Protein AF-A0A4Q3DHP1-F1 (afdb_monomer_lite)

Radius of gyration: 23.43 Å; chains: 1; bounding box: 59×49×51 Å

pLDDT: mean 80.9, std 19.2, range [27.44, 98.44]

Structure (mmCIF, N/CA/C/O backbone):
data_AF-A0A4Q3DHP1-F1
#
_entry.id   AF-A0A4Q3DHP1-F1
#
loop_
_atom_site.group_PDB
_atom_site.id
_atom_site.type_symbol
_atom_site.label_atom_id
_atom_site.label_alt_id
_atom_site.label_comp_id
_atom_site.label_asym_id
_atom_site.label_entity_id
_atom_site.label_seq_id
_atom_site.pdbx_PDB_ins_code
_atom_site.Cartn_x
_atom_site.Cartn_y
_atom_site.Cartn_z
_atom_site.occupancy
_atom_site.B_iso_or_equiv
_atom_site.auth_seq_id
_atom_site.auth_comp_id
_atom_site.auth_asym_id
_atom_site.auth_atom_id
_atom_site.pdbx_PDB_model_num
ATOM 1 N N . MET A 1 1 ? 36.647 -35.645 4.263 1.00 28.42 1 MET A N 1
ATOM 2 C CA . MET A 1 1 ? 35.619 -34.920 5.043 1.00 28.42 1 MET A CA 1
ATOM 3 C C . MET A 1 1 ? 36.118 -33.494 5.195 1.00 28.42 1 MET A C 1
ATOM 5 O O . MET A 1 1 ? 37.124 -33.308 5.859 1.00 28.42 1 MET A O 1
ATOM 9 N N . TRP A 1 2 ? 35.521 -32.532 4.491 1.00 27.44 2 TRP A N 1
ATOM 10 C CA . TRP A 1 2 ? 35.975 -31.134 4.491 1.00 27.44 2 TRP A CA 1
ATOM 11 C C . TRP A 1 2 ? 35.323 -30.374 5.659 1.00 27.44 2 TRP A C 1
ATOM 13 O O . TRP A 1 2 ? 34.099 -30.464 5.797 1.00 27.44 2 TRP A O 1
ATOM 23 N N . PRO A 1 3 ? 36.080 -29.657 6.509 1.00 35.72 3 PRO A N 1
ATOM 24 C CA . PRO A 1 3 ? 35.515 -28.801 7.542 1.00 35.72 3 PRO A CA 1
ATOM 25 C C . PRO A 1 3 ? 35.245 -27.423 6.927 1.00 35.72 3 PRO A C 1
ATOM 27 O O . PRO A 1 3 ? 36.047 -26.515 7.088 1.00 35.72 3 PRO A O 1
ATOM 30 N N . ALA A 1 4 ? 34.159 -27.283 6.163 1.00 38.47 4 ALA A N 1
ATOM 31 C CA . ALA A 1 4 ? 33.916 -26.048 5.421 1.00 38.47 4 ALA A CA 1
ATOM 32 C C . ALA A 1 4 ? 33.019 -25.068 6.186 1.00 38.47 4 ALA A C 1
ATOM 34 O O . ALA A 1 4 ? 31.872 -25.387 6.526 1.00 38.47 4 ALA A O 1
ATOM 35 N N . GLY A 1 5 ? 33.562 -23.884 6.466 1.00 42.38 5 GLY A N 1
ATOM 36 C CA . GLY A 1 5 ? 32.823 -22.707 6.913 1.00 42.38 5 GLY A CA 1
ATOM 37 C C . GLY A 1 5 ? 32.527 -21.794 5.721 1.00 42.38 5 GLY A C 1
ATOM 38 O O . GLY A 1 5 ? 33.371 -21.649 4.837 1.00 42.38 5 GLY A O 1
ATOM 39 N N . ALA A 1 6 ? 31.336 -21.202 5.671 1.00 42.09 6 ALA A N 1
ATOM 40 C CA . ALA A 1 6 ? 30.973 -20.205 4.668 1.00 42.09 6 ALA A CA 1
ATOM 41 C C . ALA A 1 6 ? 30.779 -18.844 5.343 1.00 42.09 6 ALA A C 1
ATOM 43 O O . ALA A 1 6 ? 29.963 -18.722 6.254 1.00 42.09 6 ALA A O 1
ATOM 44 N N . LEU A 1 7 ? 31.498 -17.822 4.879 1.00 43.38 7 LEU A N 1
ATOM 45 C CA . LEU A 1 7 ? 31.328 -16.441 5.329 1.00 43.38 7 LEU A CA 1
ATOM 46 C C . LEU A 1 7 ? 30.581 -15.669 4.238 1.00 43.38 7 LEU A C 1
ATOM 48 O O . LEU A 1 7 ? 30.984 -15.691 3.078 1.00 43.38 7 LEU A O 1
ATOM 52 N N . ILE A 1 8 ? 29.505 -14.969 4.580 1.00 48.31 8 ILE A N 1
ATOM 53 C CA . ILE A 1 8 ? 28.805 -14.056 3.672 1.00 48.31 8 ILE A CA 1
ATOM 54 C C . ILE A 1 8 ? 28.965 -12.648 4.232 1.00 48.31 8 ILE A C 1
ATOM 56 O O . ILE A 1 8 ? 28.472 -12.362 5.317 1.00 48.31 8 ILE A O 1
ATOM 60 N N . ALA A 1 9 ? 29.635 -11.763 3.499 1.00 44.28 9 ALA A N 1
ATOM 61 C CA . ALA A 1 9 ? 29.754 -10.350 3.843 1.00 44.28 9 ALA A CA 1
ATOM 62 C C . ALA A 1 9 ? 28.917 -9.512 2.869 1.00 44.28 9 ALA A C 1
ATOM 64 O O . ALA A 1 9 ? 29.154 -9.531 1.661 1.00 44.28 9 ALA A O 1
ATOM 65 N N . LEU A 1 10 ? 27.937 -8.771 3.384 1.00 42.56 10 LEU A N 1
ATOM 66 C CA . LEU A 1 10 ? 27.125 -7.834 2.608 1.00 42.56 10 LEU A CA 1
ATOM 67 C C . LEU A 1 10 ? 27.505 -6.400 2.989 1.00 42.56 10 LEU A C 1
ATOM 69 O O . LEU A 1 10 ? 27.260 -6.009 4.132 1.00 42.56 10 LEU A O 1
ATOM 73 N N . PRO A 1 11 ? 28.042 -5.570 2.080 1.00 37.53 11 PRO A N 1
ATOM 74 C CA . PRO A 1 11 ? 27.939 -4.124 2.201 1.00 37.53 11 PRO A CA 1
ATOM 75 C C . PRO A 1 11 ? 26.469 -3.686 2.323 1.00 37.53 11 PRO A C 1
ATOM 77 O O . PRO A 1 11 ? 25.725 -3.667 1.349 1.00 37.53 11 PRO A O 1
ATOM 80 N N . ALA A 1 12 ? 26.049 -3.313 3.526 1.00 36.12 12 ALA A N 1
ATOM 81 C CA . ALA A 1 12 ? 24.816 -2.612 3.844 1.00 36.12 12 ALA A CA 1
ATOM 82 C C . ALA A 1 12 ? 25.100 -1.110 4.040 1.00 36.12 12 ALA A C 1
ATOM 84 O O . ALA A 1 12 ? 25.687 -0.698 5.035 1.00 36.12 12 ALA A O 1
ATOM 85 N N . VAL A 1 13 ? 24.638 -0.258 3.121 1.00 35.88 13 VAL A N 1
ATOM 86 C CA . VAL A 1 13 ? 24.814 1.212 3.182 1.00 35.88 13 VAL A CA 1
ATOM 87 C C . VAL A 1 13 ? 23.829 1.879 4.166 1.00 35.88 13 VAL A C 1
ATOM 89 O O . VAL A 1 13 ? 23.336 2.972 3.921 1.00 35.88 13 VAL A O 1
ATOM 92 N N . PHE A 1 14 ? 23.494 1.239 5.292 1.00 42.44 14 PHE A N 1
ATOM 93 C CA . PHE A 1 14 ? 22.442 1.731 6.197 1.00 42.44 14 PHE A CA 1
ATOM 94 C C . PHE A 1 14 ? 22.834 1.582 7.653 1.00 42.44 14 PHE A C 1
ATOM 96 O O . PHE A 1 14 ? 22.384 0.665 8.335 1.00 42.44 14 PHE A O 1
ATOM 103 N N . TYR A 1 15 ? 23.628 2.529 8.141 1.00 39.03 15 TYR A N 1
ATOM 104 C CA . TYR A 1 15 ? 23.843 2.681 9.570 1.00 39.03 15 TYR A CA 1
ATOM 105 C C . TYR A 1 15 ? 23.346 4.040 10.038 1.00 39.03 15 TYR A C 1
ATOM 107 O O . TYR A 1 15 ? 23.796 5.088 9.580 1.00 39.03 15 TYR A O 1
ATOM 115 N N . ASN A 1 16 ? 22.400 3.992 10.974 1.00 34.84 16 ASN A N 1
ATOM 116 C CA . ASN A 1 16 ? 22.386 4.927 12.084 1.00 34.84 16 ASN A CA 1
ATOM 117 C C . ASN A 1 16 ? 22.861 4.158 13.333 1.00 34.84 16 ASN A C 1
ATOM 119 O O . ASN A 1 16 ? 22.818 2.926 13.374 1.00 34.84 16 ASN A O 1
ATOM 123 N N . SER A 1 17 ? 23.318 4.884 14.344 1.00 37.59 17 SER A N 1
ATOM 124 C CA . SER A 1 17 ? 23.926 4.364 15.573 1.00 37.59 17 SER A CA 1
ATOM 125 C C . SER A 1 17 ? 22.946 3.684 16.549 1.00 37.59 17 SER A C 1
ATOM 127 O O . SER A 1 17 ? 23.290 3.485 17.711 1.00 37.59 17 SER A O 1
ATOM 129 N N . SER A 1 18 ? 21.713 3.352 16.142 1.00 39.00 18 SER A N 1
ATOM 130 C CA . SER A 1 18 ? 20.660 2.902 17.072 1.00 39.00 18 SER A CA 1
ATOM 131 C C . SER A 1 18 ? 19.706 1.843 16.504 1.00 39.00 18 SER A C 1
ATOM 133 O O . SER A 1 18 ? 18.553 1.753 16.933 1.00 39.00 18 SER A O 1
ATOM 135 N N . ASN A 1 19 ? 20.143 1.033 15.539 1.00 38.41 19 ASN A N 1
ATOM 136 C CA . ASN A 1 19 ? 19.276 0.045 14.896 1.00 38.41 19 ASN A CA 1
ATOM 137 C C . ASN A 1 19 ? 19.551 -1.389 15.373 1.00 38.41 19 ASN A C 1
ATOM 139 O O . ASN A 1 19 ? 20.668 -1.889 15.289 1.00 38.41 19 ASN A O 1
ATOM 143 N N . SER A 1 20 ? 18.490 -2.057 15.834 1.00 41.09 20 SER A N 1
ATOM 144 C CA . SER A 1 20 ? 18.447 -3.492 16.105 1.00 41.09 20 SER A CA 1
ATOM 145 C C . SER A 1 20 ? 18.349 -4.281 14.794 1.00 41.09 20 SER A C 1
ATOM 147 O O . SER A 1 20 ? 17.544 -3.965 13.915 1.00 41.09 20 SER A O 1
ATOM 149 N N . ILE A 1 21 ? 19.183 -5.311 14.660 1.00 46.06 21 ILE A N 1
ATOM 150 C CA . ILE A 1 21 ? 19.153 -6.270 13.551 1.00 46.06 21 ILE A CA 1
ATOM 151 C C . ILE A 1 21 ? 18.407 -7.511 14.040 1.00 46.06 21 ILE A C 1
ATOM 153 O O . ILE A 1 21 ? 18.702 -8.025 15.117 1.00 46.06 21 ILE A O 1
ATOM 157 N N . CYS A 1 22 ? 17.450 -7.996 13.247 1.00 41.69 22 CYS A N 1
ATOM 158 C CA . CYS A 1 22 ? 16.766 -9.262 13.504 1.00 41.69 22 CYS A CA 1
ATOM 159 C C . CYS A 1 22 ? 17.035 -10.213 12.333 1.00 41.69 22 CYS A C 1
ATOM 161 O O . CYS A 1 22 ? 16.656 -9.932 11.191 1.00 41.69 22 CYS A O 1
ATOM 163 N N . ASN A 1 23 ? 17.741 -11.309 12.612 1.00 49.62 23 ASN A N 1
ATOM 164 C CA . ASN A 1 23 ? 17.960 -12.395 11.664 1.00 49.62 23 ASN A CA 1
ATOM 165 C C . ASN A 1 23 ? 16.735 -13.319 11.689 1.00 49.62 23 ASN A C 1
ATOM 167 O O . ASN A 1 23 ? 16.302 -13.739 12.760 1.00 49.62 23 ASN A O 1
ATOM 171 N N . ILE A 1 24 ? 16.164 -13.599 10.518 1.00 46.88 24 ILE A N 1
ATOM 172 C CA . ILE A 1 24 ? 14.886 -14.314 10.378 1.00 46.88 24 ILE A CA 1
ATOM 173 C C . ILE A 1 24 ? 15.124 -15.783 9.961 1.00 46.88 24 ILE A C 1
ATOM 175 O O . ILE A 1 24 ? 14.226 -16.611 10.101 1.00 46.88 24 ILE A O 1
ATOM 179 N N . GLY A 1 25 ? 16.338 -16.151 9.514 1.00 43.59 25 GLY A N 1
ATOM 180 C CA . GLY A 1 25 ? 16.724 -17.549 9.271 1.00 43.59 25 GLY A CA 1
ATOM 181 C C . GLY A 1 25 ? 17.931 -17.747 8.339 1.00 43.59 25 GLY A C 1
ATOM 182 O O . GLY A 1 25 ? 18.335 -16.840 7.610 1.00 43.59 25 GLY A O 1
ATOM 183 N N . GLY A 1 26 ? 18.475 -18.971 8.326 1.00 48.59 26 GLY A N 1
ATOM 184 C CA . GLY A 1 26 ? 19.548 -19.411 7.423 1.00 48.59 26 GLY A CA 1
ATOM 185 C C . GLY A 1 26 ? 19.793 -20.928 7.471 1.00 48.59 26 GLY A C 1
ATOM 186 O O . GLY A 1 26 ? 19.237 -21.626 8.316 1.00 48.59 26 GLY A O 1
ATOM 187 N N . ALA A 1 27 ? 20.601 -21.443 6.542 1.00 46.09 27 ALA A N 1
ATOM 188 C CA . ALA A 1 27 ? 20.773 -22.881 6.288 1.00 46.09 27 ALA A CA 1
ATOM 189 C C . ALA A 1 27 ? 21.911 -23.557 7.104 1.00 46.09 27 ALA A C 1
ATOM 191 O O . ALA A 1 27 ? 22.710 -24.297 6.533 1.00 46.09 27 ALA A O 1
ATOM 192 N N . GLY A 1 28 ? 22.022 -23.314 8.421 1.00 48.09 28 GLY A N 1
ATOM 193 C CA . GLY A 1 28 ? 23.062 -23.922 9.282 1.00 48.09 28 GLY A CA 1
ATOM 194 C C . GLY A 1 28 ? 23.045 -23.467 10.755 1.00 48.09 28 GLY A C 1
ATOM 195 O O . GLY A 1 28 ? 22.204 -22.658 11.132 1.00 48.09 28 GLY A O 1
ATOM 196 N N . ILE A 1 29 ? 23.969 -23.985 11.589 1.00 45.00 29 ILE A N 1
ATOM 197 C CA . ILE A 1 29 ? 24.189 -23.522 12.982 1.00 45.00 29 ILE A CA 1
ATOM 198 C C . ILE A 1 29 ? 25.002 -22.217 12.952 1.00 45.00 29 ILE A C 1
ATOM 200 O O . ILE A 1 29 ? 26.057 -22.152 12.322 1.00 45.00 29 ILE A O 1
ATOM 204 N N . PHE A 1 30 ? 24.483 -21.183 13.614 1.00 54.69 30 PHE A N 1
ATOM 205 C CA . PHE A 1 30 ? 24.893 -19.787 13.444 1.00 54.69 30 PHE A CA 1
ATOM 206 C C . PHE A 1 30 ? 26.073 -19.374 14.340 1.00 54.69 30 PHE A C 1
ATOM 208 O O . PHE A 1 30 ? 26.111 -19.730 15.518 1.00 54.69 30 PHE A O 1
ATOM 215 N N . GLY A 1 31 ? 27.003 -18.589 13.782 1.00 51.44 31 GLY A N 1
ATOM 216 C CA . GLY A 1 31 ? 28.014 -17.812 14.512 1.00 51.44 31 GLY A CA 1
ATOM 217 C C . GLY A 1 31 ? 27.763 -16.295 14.441 1.00 51.44 31 GLY A C 1
ATOM 218 O O . GLY A 1 31 ? 26.884 -15.846 13.703 1.00 51.44 31 GLY A O 1
ATOM 219 N N . ASP A 1 32 ? 28.534 -15.533 15.230 1.00 48.25 32 ASP A N 1
ATOM 220 C CA . ASP A 1 32 ? 28.404 -14.087 15.497 1.00 48.25 32 ASP A CA 1
ATOM 221 C C . ASP A 1 32 ? 28.191 -13.187 14.260 1.00 48.25 32 ASP A C 1
ATOM 223 O O . ASP A 1 32 ? 28.622 -13.487 13.146 1.00 48.25 32 ASP A O 1
ATOM 227 N N . HIS A 1 33 ? 27.558 -12.028 14.483 1.00 60.78 33 HIS A N 1
ATOM 228 C CA . HIS A 1 33 ? 27.219 -11.031 13.457 1.00 60.78 33 HIS A CA 1
ATOM 229 C C . HIS A 1 33 ? 27.963 -9.706 13.679 1.00 60.78 33 HIS A C 1
ATOM 231 O O . HIS A 1 33 ? 27.358 -8.725 14.124 1.00 60.78 33 HIS A O 1
ATOM 237 N N . PRO A 1 34 ? 29.275 -9.635 13.403 1.00 59.34 34 PRO A N 1
ATOM 238 C CA . PRO A 1 34 ? 29.997 -8.384 13.526 1.00 59.34 34 PRO A CA 1
ATOM 239 C C . PRO A 1 34 ? 29.510 -7.400 12.457 1.00 59.34 34 PRO A C 1
ATOM 241 O O . PRO A 1 34 ? 29.559 -7.656 11.250 1.00 59.34 34 PRO A O 1
ATOM 244 N N . VAL A 1 35 ? 29.050 -6.253 12.937 1.00 60.22 35 VAL A N 1
ATOM 245 C CA . VAL A 1 35 ? 28.832 -5.046 12.149 1.00 60.22 35 VAL A CA 1
ATOM 246 C C . VAL A 1 35 ? 30.152 -4.283 12.109 1.00 60.22 35 VAL A C 1
ATOM 248 O O . VAL A 1 35 ? 30.666 -3.897 13.157 1.00 60.22 35 VAL A O 1
ATOM 251 N N . ASN A 1 36 ? 30.698 -4.047 10.917 1.00 64.12 36 ASN A N 1
ATOM 252 C CA . ASN A 1 36 ? 31.869 -3.186 10.745 1.00 64.12 36 ASN A CA 1
ATOM 253 C C . ASN A 1 36 ? 31.584 -2.120 9.686 1.00 64.12 36 ASN A C 1
ATOM 255 O O . ASN A 1 36 ? 31.543 -2.411 8.487 1.00 64.12 36 ASN A O 1
ATOM 259 N N . GLY A 1 37 ? 31.352 -0.885 10.137 1.00 69.00 37 GLY A N 1
ATOM 260 C CA . GLY A 1 37 ? 30.911 0.203 9.267 1.00 69.00 37 GLY A CA 1
ATOM 261 C C . GLY A 1 37 ? 29.664 -0.214 8.493 1.00 69.00 37 GLY A C 1
ATOM 262 O O . GLY A 1 37 ? 28.723 -0.716 9.089 1.00 69.00 37 GLY A O 1
ATOM 263 N N . ASN A 1 38 ? 29.707 -0.083 7.165 1.00 67.75 38 ASN A N 1
ATOM 264 C CA . ASN A 1 38 ? 28.627 -0.455 6.252 1.00 67.75 38 ASN A CA 1
ATOM 265 C C . ASN A 1 38 ? 28.620 -1.945 5.861 1.00 67.75 38 ASN A C 1
ATOM 267 O O . ASN A 1 38 ? 28.127 -2.269 4.793 1.00 67.75 38 ASN A O 1
ATOM 271 N N . VAL A 1 39 ? 29.196 -2.868 6.636 1.00 70.06 39 VAL A N 1
ATOM 272 C CA . VAL A 1 39 ? 29.256 -4.298 6.271 1.00 70.06 39 VAL A CA 1
ATOM 273 C C . VAL A 1 39 ? 28.672 -5.160 7.381 1.00 70.06 39 VAL A C 1
ATOM 275 O O . VAL A 1 39 ? 29.041 -5.012 8.545 1.00 70.06 39 VAL A O 1
ATOM 278 N N . ILE A 1 40 ? 27.767 -6.068 7.009 1.00 73.06 40 ILE A N 1
ATOM 279 C CA . ILE A 1 40 ? 27.257 -7.129 7.884 1.00 73.06 40 ILE A CA 1
ATOM 280 C C . ILE A 1 40 ? 27.855 -8.449 7.423 1.00 73.06 40 ILE A C 1
ATOM 282 O O . ILE A 1 40 ? 27.822 -8.764 6.231 1.00 73.06 40 ILE A O 1
ATOM 286 N N . THR A 1 41 ? 28.387 -9.213 8.372 1.00 72.75 41 THR A N 1
ATOM 287 C CA . THR A 1 41 ? 28.997 -10.515 8.107 1.00 72.75 41 THR A CA 1
ATOM 288 C C . THR A 1 41 ? 28.203 -11.630 8.783 1.00 72.75 41 THR A C 1
ATOM 290 O O . THR A 1 41 ? 27.874 -11.536 9.964 1.00 72.75 41 THR A O 1
ATOM 293 N N . TRP A 1 42 ? 27.925 -12.697 8.039 1.00 73.12 42 TRP A N 1
ATOM 294 C CA . TRP A 1 42 ? 27.357 -13.948 8.535 1.00 73.12 42 TRP A CA 1
ATOM 295 C C . TRP A 1 42 ? 28.386 -15.065 8.395 1.00 73.12 42 TRP A C 1
ATOM 297 O O . TRP A 1 42 ? 28.889 -15.288 7.296 1.00 73.12 42 TRP A O 1
ATOM 307 N N . ASP A 1 43 ? 28.667 -15.774 9.487 1.00 73.94 43 ASP A N 1
ATOM 308 C CA . ASP A 1 43 ? 29.549 -16.945 9.517 1.00 73.94 43 ASP A CA 1
ATOM 309 C C . ASP A 1 43 ? 28.727 -18.225 9.715 1.00 73.94 43 ASP A C 1
ATOM 311 O O . ASP A 1 43 ? 27.995 -18.376 10.698 1.00 73.94 43 ASP A O 1
ATOM 315 N N . PHE A 1 44 ? 28.851 -19.156 8.773 1.00 70.88 44 PHE A N 1
ATOM 316 C CA . PHE A 1 44 ? 28.239 -20.478 8.820 1.00 70.88 44 PHE A CA 1
ATOM 317 C C . PHE A 1 44 ? 29.328 -21.522 9.005 1.00 70.88 44 PHE A C 1
ATOM 319 O O . PHE A 1 44 ? 29.959 -21.952 8.039 1.00 70.88 44 PHE A O 1
ATOM 326 N N . ARG A 1 45 ? 29.543 -21.979 10.237 1.00 66.88 45 ARG A N 1
ATOM 327 C CA . ARG A 1 45 ? 30.555 -23.005 10.509 1.00 66.88 45 ARG A CA 1
ATOM 328 C C . ARG A 1 45 ? 30.026 -24.385 10.159 1.00 66.88 45 ARG A C 1
ATOM 330 O O . ARG A 1 45 ? 28.917 -24.743 10.546 1.00 66.88 45 ARG A O 1
ATOM 337 N N . ASN A 1 46 ? 30.858 -25.190 9.498 1.00 66.75 46 ASN A N 1
ATOM 338 C CA . ASN A 1 46 ? 30.573 -26.599 9.221 1.00 66.75 46 ASN A CA 1
ATOM 339 C C . ASN A 1 46 ? 29.242 -26.809 8.468 1.00 66.75 46 ASN A C 1
ATOM 341 O O . ASN A 1 46 ? 28.496 -27.741 8.766 1.00 66.75 46 ASN A O 1
ATOM 345 N N . ILE A 1 47 ? 28.938 -25.934 7.500 1.00 65.12 47 ILE A N 1
ATOM 346 C CA . ILE A 1 47 ? 27.644 -25.913 6.796 1.00 65.12 47 ILE A CA 1
ATOM 347 C C . ILE A 1 47 ? 27.405 -27.181 5.953 1.00 65.12 47 ILE A C 1
ATOM 349 O O . ILE A 1 47 ? 26.261 -27.520 5.671 1.00 65.12 47 ILE A O 1
ATOM 353 N N . LYS A 1 48 ? 28.475 -27.916 5.591 1.00 69.62 48 LYS A N 1
ATOM 354 C CA . LYS A 1 48 ? 28.442 -29.237 4.923 1.00 69.62 48 LYS A CA 1
ATOM 355 C C . LYS A 1 48 ? 27.417 -29.333 3.779 1.00 69.62 48 LYS A C 1
ATOM 357 O O . LYS A 1 48 ? 26.702 -30.329 3.660 1.00 69.62 48 LYS A O 1
ATOM 362 N N . LEU A 1 49 ? 27.350 -28.310 2.927 1.00 67.81 49 LEU A N 1
ATOM 363 C CA . LEU A 1 49 ? 26.436 -28.332 1.788 1.00 67.81 49 LEU A CA 1
ATOM 364 C C . LEU A 1 49 ? 26.818 -29.479 0.830 1.00 67.81 49 LEU A C 1
ATOM 366 O O . LEU A 1 49 ? 28.003 -29.649 0.524 1.00 67.81 49 LEU A O 1
ATOM 370 N N . PRO A 1 50 ? 25.850 -30.279 0.349 1.00 70.38 50 PRO A N 1
ATOM 371 C CA . PRO A 1 50 ? 26.108 -31.269 -0.685 1.00 70.38 50 PRO A CA 1
ATOM 372 C C . PRO A 1 50 ? 26.512 -30.578 -1.993 1.00 70.38 50 PRO A C 1
ATOM 374 O O . PRO A 1 50 ? 26.127 -29.440 -2.263 1.00 70.38 50 PRO A O 1
ATOM 377 N N . GLY A 1 51 ? 27.273 -31.282 -2.833 1.00 71.00 51 GLY A N 1
ATOM 378 C CA . GLY A 1 51 ? 27.603 -30.790 -4.168 1.00 71.00 51 GLY A CA 1
ATOM 379 C C . GLY A 1 51 ? 26.338 -30.571 -5.003 1.00 71.00 51 GLY A C 1
ATOM 380 O O . GLY A 1 51 ? 25.415 -31.384 -4.977 1.00 71.00 51 GLY A O 1
ATOM 381 N N . ALA A 1 52 ? 26.300 -29.496 -5.791 1.00 69.00 52 ALA A N 1
ATOM 382 C CA . ALA A 1 52 ? 25.134 -29.168 -6.616 1.00 69.00 52 ALA A CA 1
ATOM 383 C C . ALA A 1 52 ? 24.765 -30.279 -7.621 1.00 69.00 52 ALA A C 1
ATOM 385 O O . ALA A 1 52 ? 23.596 -30.432 -7.962 1.00 69.00 52 ALA A O 1
ATOM 386 N N . GLY A 1 53 ? 25.748 -31.079 -8.057 1.00 74.25 53 GLY A N 1
ATOM 387 C CA . GLY A 1 53 ? 25.530 -32.237 -8.930 1.00 74.25 53 GLY A CA 1
ATOM 388 C C . GLY A 1 53 ? 24.919 -33.462 -8.238 1.00 74.25 53 GLY A C 1
ATOM 389 O O . GLY A 1 53 ? 24.351 -34.305 -8.922 1.00 74.25 53 GLY A O 1
ATOM 390 N N . THR A 1 54 ? 25.006 -33.574 -6.905 1.00 82.44 54 THR A N 1
ATOM 391 C CA . THR A 1 54 ? 24.404 -34.680 -6.134 1.00 82.44 54 THR A CA 1
ATOM 392 C C . THR A 1 54 ? 23.082 -34.285 -5.485 1.00 82.44 54 THR A C 1
ATOM 394 O O . THR A 1 54 ? 22.150 -35.084 -5.464 1.00 82.44 54 THR A O 1
ATOM 397 N N . ASN A 1 55 ? 22.971 -33.059 -4.970 1.00 71.81 55 ASN A N 1
ATOM 398 C CA . ASN A 1 55 ? 21.720 -32.520 -4.447 1.00 71.81 55 ASN A CA 1
ATOM 399 C C . ASN A 1 55 ? 21.668 -31.002 -4.638 1.00 71.81 55 ASN A C 1
ATOM 401 O O . ASN A 1 55 ? 22.040 -30.227 -3.755 1.00 71.81 55 ASN A O 1
ATOM 405 N N . TYR A 1 56 ? 21.141 -30.588 -5.786 1.00 70.88 56 TYR A N 1
ATOM 406 C CA . TYR A 1 56 ? 20.981 -29.182 -6.141 1.00 70.88 56 TYR A CA 1
ATOM 407 C C . TYR A 1 56 ? 20.094 -28.394 -5.162 1.00 70.88 56 TYR A C 1
ATOM 409 O O . TYR A 1 56 ? 20.343 -27.219 -4.898 1.00 70.88 56 TYR A O 1
ATOM 417 N N . SER A 1 57 ? 19.055 -29.021 -4.600 1.00 69.81 57 SER A N 1
ATOM 418 C CA . SER A 1 57 ? 18.184 -28.351 -3.625 1.00 69.81 57 SER A CA 1
ATOM 419 C C . SER A 1 57 ? 18.903 -28.134 -2.295 1.00 69.81 57 SER A C 1
ATOM 421 O O . SER A 1 57 ? 18.764 -27.077 -1.687 1.00 69.81 57 SER A O 1
ATOM 423 N N . GLY A 1 58 ? 19.681 -29.122 -1.854 1.00 63.50 58 GLY A N 1
ATOM 424 C CA . GLY A 1 58 ? 20.469 -29.061 -0.625 1.00 63.50 58 GLY A CA 1
ATOM 425 C C . GLY A 1 58 ? 21.712 -28.180 -0.738 1.00 63.50 58 GLY A C 1
ATOM 426 O O . GLY A 1 58 ? 22.214 -27.726 0.281 1.00 63.50 58 GLY A O 1
ATOM 427 N N . SER A 1 59 ? 22.197 -27.897 -1.951 1.00 65.12 59 SER A N 1
ATOM 428 C CA . SER A 1 59 ? 23.363 -27.035 -2.180 1.00 65.12 59 SER A CA 1
ATOM 429 C C . SER A 1 59 ? 23.043 -25.533 -2.136 1.00 65.12 59 SER A C 1
ATOM 431 O O . SER A 1 59 ? 23.919 -24.710 -2.398 1.00 65.12 59 SER A O 1
ATOM 433 N N . ARG A 1 60 ? 21.787 -25.151 -1.871 1.00 66.56 60 ARG A N 1
ATOM 434 C CA . ARG A 1 60 ? 21.328 -23.755 -1.838 1.00 66.56 60 ARG A CA 1
ATOM 435 C C . ARG A 1 60 ? 21.328 -23.224 -0.404 1.00 66.56 60 ARG A C 1
ATOM 437 O O . ARG A 1 60 ? 20.545 -23.674 0.426 1.00 66.56 60 ARG A O 1
ATOM 444 N N . GLY A 1 61 ? 22.171 -22.230 -0.136 1.00 65.62 61 GLY A N 1
ATOM 445 C CA . GLY A 1 61 ? 22.133 -21.439 1.096 1.00 65.62 61 GLY A CA 1
ATOM 446 C C . GLY A 1 61 ? 21.338 -20.144 0.917 1.00 65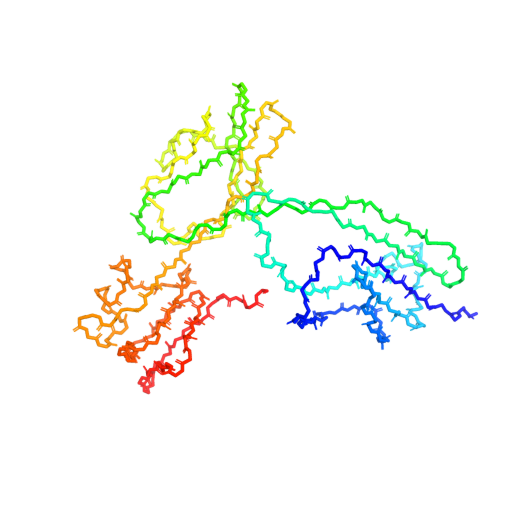.62 61 GLY A C 1
ATOM 447 O O . GLY A 1 61 ? 21.262 -19.604 -0.186 1.00 65.62 61 GLY A O 1
ATOM 448 N N . TYR A 1 62 ? 20.763 -19.632 2.003 1.00 67.25 62 TYR A N 1
ATOM 449 C CA . TYR A 1 62 ? 20.113 -18.322 2.042 1.00 67.25 62 TYR A CA 1
ATOM 450 C C . TYR A 1 62 ? 20.384 -17.617 3.373 1.00 67.25 62 TYR A C 1
ATOM 452 O O . TYR A 1 62 ? 20.653 -18.260 4.390 1.00 67.25 62 TYR A O 1
ATOM 460 N N . VAL A 1 63 ? 20.266 -16.290 3.352 1.00 67.38 63 VAL A N 1
ATOM 461 C CA . VAL A 1 63 ? 20.268 -15.422 4.534 1.00 67.38 63 VAL A CA 1
ATOM 462 C C . VAL A 1 63 ? 19.040 -14.528 4.443 1.00 67.38 63 VAL A C 1
ATOM 464 O O . VAL A 1 63 ? 18.829 -13.894 3.409 1.00 67.38 63 VAL A O 1
ATOM 467 N N . ILE A 1 64 ? 18.235 -14.468 5.505 1.00 61.91 64 ILE A N 1
ATOM 468 C CA . ILE A 1 64 ? 17.101 -13.540 5.600 1.00 61.91 64 ILE A CA 1
ATOM 469 C C . ILE A 1 64 ? 17.352 -12.594 6.768 1.00 61.91 64 ILE A C 1
ATOM 471 O O . ILE A 1 64 ? 17.500 -13.024 7.909 1.00 61.91 64 ILE A O 1
ATOM 475 N N . PHE A 1 65 ? 17.364 -11.295 6.494 1.00 68.25 65 PHE A N 1
ATOM 476 C CA . PHE A 1 65 ? 17.636 -10.272 7.496 1.00 68.25 65 PHE A CA 1
ATOM 477 C C . PHE A 1 65 ? 16.661 -9.102 7.372 1.00 68.25 65 PHE A C 1
ATOM 479 O O . PHE A 1 65 ? 16.165 -8.801 6.286 1.00 68.25 65 PHE A O 1
ATOM 486 N N . ARG A 1 66 ? 16.427 -8.407 8.490 1.00 59.38 66 ARG A N 1
ATOM 487 C CA . ARG A 1 66 ? 15.762 -7.099 8.521 1.00 59.38 66 ARG A CA 1
ATOM 488 C C . ARG A 1 66 ? 16.698 -6.066 9.141 1.00 59.38 66 ARG A C 1
ATOM 490 O O . ARG A 1 66 ? 17.308 -6.321 10.178 1.00 59.38 66 ARG A O 1
ATOM 497 N N . ILE A 1 67 ? 16.785 -4.897 8.509 1.00 62.91 67 ILE A N 1
ATOM 498 C CA . ILE A 1 67 ? 17.587 -3.754 8.963 1.00 62.91 67 ILE A CA 1
ATOM 499 C C . ILE A 1 67 ? 16.688 -2.522 8.945 1.00 62.91 67 ILE A C 1
ATOM 501 O O . ILE A 1 67 ? 15.915 -2.322 8.007 1.00 62.91 67 ILE A O 1
ATOM 505 N N . LYS A 1 68 ? 16.777 -1.688 9.981 1.00 61.00 68 LYS A N 1
ATOM 506 C CA . LYS A 1 68 ? 16.056 -0.415 10.023 1.00 61.00 68 LYS A CA 1
ATOM 507 C C . LYS A 1 68 ? 16.745 0.608 9.112 1.00 61.00 68 LYS A C 1
ATOM 509 O O . LYS A 1 68 ? 17.965 0.759 9.133 1.00 61.00 68 LYS A O 1
ATOM 514 N N . ALA A 1 69 ? 15.950 1.287 8.291 1.00 64.12 69 ALA A N 1
ATOM 515 C CA . ALA A 1 69 ? 16.433 2.267 7.324 1.00 64.12 69 ALA A CA 1
ATOM 516 C C . ALA A 1 69 ? 17.056 3.497 8.014 1.00 64.12 69 ALA A C 1
ATOM 518 O O . ALA A 1 69 ? 16.673 3.858 9.132 1.00 64.12 69 ALA A O 1
ATOM 519 N N . ASN A 1 70 ? 18.013 4.147 7.342 1.00 66.12 70 ASN A N 1
ATOM 520 C CA . ASN A 1 70 ? 18.532 5.444 7.777 1.00 66.12 70 ASN A CA 1
ATOM 521 C C . ASN A 1 70 ? 17.427 6.507 7.621 1.00 66.12 70 ASN A C 1
ATOM 523 O O . ASN A 1 70 ? 16.740 6.538 6.604 1.00 66.12 70 ASN A O 1
ATOM 527 N N . THR A 1 71 ? 17.257 7.371 8.621 1.00 62.41 71 THR A N 1
ATOM 528 C CA . THR A 1 71 ? 16.226 8.422 8.650 1.00 62.41 71 THR A CA 1
ATOM 529 C C . THR A 1 71 ? 16.436 9.516 7.605 1.00 62.41 71 THR A C 1
ATOM 531 O O . THR A 1 71 ? 15.500 10.250 7.318 1.00 62.41 71 THR A O 1
ATOM 534 N N . ASN A 1 72 ? 17.638 9.619 7.028 1.00 70.94 72 ASN A N 1
ATOM 535 C CA . ASN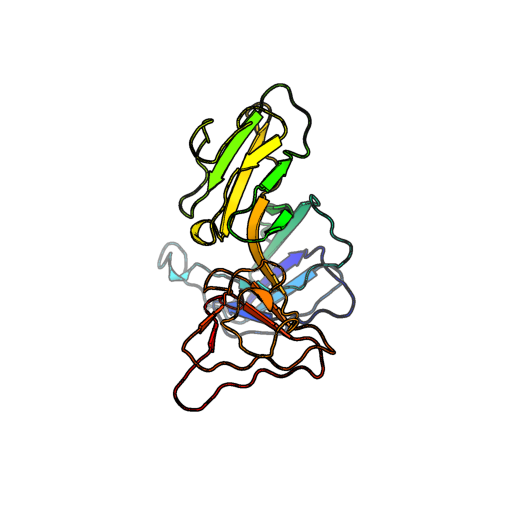 A 1 72 ? 17.970 10.606 5.995 1.00 70.94 72 ASN A CA 1
ATOM 536 C C . ASN A 1 72 ? 17.657 10.134 4.571 1.00 70.94 72 ASN A C 1
ATOM 538 O O . ASN A 1 72 ? 17.949 10.848 3.618 1.00 70.94 72 ASN A O 1
ATOM 542 N N . LEU A 1 73 ? 17.111 8.930 4.420 1.00 69.94 73 LEU A N 1
ATOM 543 C CA . LEU A 1 73 ? 16.673 8.432 3.129 1.00 69.94 73 LEU A CA 1
ATOM 544 C C . LEU A 1 73 ? 15.352 9.093 2.724 1.00 69.94 73 LEU A C 1
ATOM 546 O O . LEU A 1 73 ? 14.354 8.988 3.440 1.00 69.94 73 LEU A O 1
ATOM 550 N N . ALA A 1 74 ? 15.339 9.729 1.560 1.00 67.19 74 ALA A N 1
ATOM 551 C CA . ALA A 1 74 ? 14.159 10.323 0.951 1.00 67.19 74 ALA A CA 1
ATOM 552 C C . ALA A 1 74 ? 13.674 9.477 -0.231 1.00 67.19 74 ALA A C 1
ATOM 554 O O . ALA A 1 74 ? 14.409 8.689 -0.815 1.00 67.19 74 ALA A O 1
ATOM 555 N N . VAL A 1 75 ? 12.415 9.640 -0.626 1.00 67.44 75 VAL A N 1
ATOM 556 C CA . VAL A 1 75 ? 11.951 9.127 -1.922 1.00 67.44 75 VAL A CA 1
ATOM 557 C C . VAL A 1 75 ? 12.385 10.137 -2.993 1.00 67.44 75 VAL A C 1
ATOM 559 O O . VAL A 1 75 ? 12.076 11.317 -2.821 1.00 67.44 75 VAL A O 1
ATOM 562 N N . PRO A 1 76 ? 13.049 9.734 -4.096 1.00 65.19 76 PRO A N 1
ATOM 563 C CA . PRO A 1 76 ? 13.258 8.365 -4.573 1.00 65.19 76 PRO A CA 1
ATOM 564 C C . PRO A 1 76 ? 14.706 7.849 -4.487 1.00 65.19 76 PRO A C 1
ATOM 566 O O . PRO A 1 76 ? 15.251 7.326 -5.470 1.00 65.19 76 PRO A O 1
ATOM 569 N N . ASP A 1 77 ? 15.348 7.983 -3.329 1.00 75.75 77 ASP A N 1
ATOM 570 C CA . ASP A 1 77 ? 16.720 7.526 -3.141 1.00 75.75 77 ASP A CA 1
ATOM 571 C C . ASP A 1 77 ? 16.860 6.061 -3.541 1.00 75.75 77 ASP A C 1
ATOM 573 O O . ASP A 1 77 ? 15.995 5.208 -3.312 1.00 75.75 77 ASP A O 1
ATOM 577 N N . SER A 1 78 ? 17.980 5.770 -4.185 1.00 76.75 78 SER A N 1
ATOM 578 C CA . SER A 1 78 ? 18.334 4.419 -4.567 1.00 76.75 78 SER A CA 1
ATOM 579 C C . SER A 1 78 ? 19.654 4.049 -3.948 1.00 76.75 78 SER A C 1
ATOM 581 O O . SER A 1 78 ? 20.567 4.865 -3.848 1.00 76.75 78 SER A O 1
ATOM 583 N N . PHE A 1 79 ? 19.772 2.782 -3.602 1.00 77.31 79 PHE A N 1
ATOM 584 C CA . PHE A 1 79 ? 20.984 2.252 -3.038 1.00 77.31 79 PHE A CA 1
ATOM 585 C C . PHE A 1 79 ? 21.310 0.879 -3.583 1.00 77.31 79 PHE A C 1
ATOM 587 O O . PHE A 1 79 ? 20.451 0.151 -4.074 1.00 77.31 79 PHE A O 1
ATOM 594 N N . PHE A 1 80 ? 22.587 0.541 -3.492 1.00 80.19 80 PHE A N 1
ATOM 595 C CA . PHE A 1 80 ? 23.140 -0.657 -4.084 1.00 80.19 80 PHE A CA 1
ATOM 596 C C . PHE A 1 80 ? 23.675 -1.563 -2.985 1.00 80.19 80 PHE A C 1
ATOM 598 O O . PHE A 1 80 ? 24.376 -1.107 -2.083 1.00 80.19 80 PHE A O 1
ATOM 605 N N . ASN A 1 81 ? 23.336 -2.844 -3.070 1.00 76.81 81 ASN A N 1
ATOM 606 C CA . ASN A 1 81 ? 23.869 -3.879 -2.202 1.00 76.81 81 ASN A CA 1
ATOM 607 C C . ASN A 1 81 ? 24.595 -4.924 -3.054 1.00 76.81 81 ASN A C 1
ATOM 609 O O . ASN A 1 81 ? 24.188 -5.227 -4.178 1.00 76.81 81 ASN A O 1
ATOM 613 N N . LYS A 1 82 ? 25.690 -5.451 -2.525 1.00 81.56 82 LYS A N 1
ATOM 614 C CA . LYS A 1 82 ? 26.502 -6.496 -3.144 1.00 81.56 82 LYS A CA 1
ATOM 615 C C . LYS A 1 82 ? 26.879 -7.481 -2.045 1.00 81.56 82 LYS A C 1
ATOM 617 O O . LYS A 1 82 ? 26.932 -7.092 -0.889 1.00 81.56 82 LYS A O 1
ATOM 622 N N . ALA A 1 83 ? 27.151 -8.731 -2.382 1.00 82.06 83 ALA A N 1
ATOM 623 C CA . ALA A 1 83 ? 27.645 -9.722 -1.438 1.00 82.06 83 ALA A CA 1
ATOM 624 C C . ALA A 1 83 ? 29.025 -10.226 -1.851 1.00 82.06 83 ALA A C 1
ATOM 626 O O . ALA A 1 83 ? 29.317 -10.353 -3.042 1.00 82.06 83 ALA A O 1
ATOM 627 N N . ALA A 1 84 ? 29.843 -10.562 -0.864 1.00 81.94 84 ALA A N 1
ATOM 628 C CA . ALA A 1 84 ? 31.034 -11.381 -1.005 1.00 81.94 84 ALA A CA 1
ATOM 629 C C . ALA A 1 84 ? 30.803 -12.697 -0.254 1.00 81.94 84 ALA A C 1
ATOM 631 O O . ALA A 1 84 ? 30.478 -12.684 0.933 1.00 81.94 84 ALA A O 1
ATOM 632 N N . ILE A 1 85 ? 30.940 -13.823 -0.952 1.00 79.31 85 ILE A N 1
ATOM 633 C CA . ILE A 1 85 ? 30.767 -15.168 -0.399 1.00 79.31 85 ILE A CA 1
ATOM 634 C C . ILE A 1 85 ? 32.137 -15.837 -0.355 1.00 79.31 85 ILE A C 1
ATOM 636 O O . ILE A 1 85 ? 32.779 -16.004 -1.392 1.00 79.31 85 ILE A O 1
ATOM 640 N N . TYR A 1 86 ? 32.572 -16.227 0.833 1.00 78.94 86 TYR A N 1
ATOM 641 C CA . TYR A 1 86 ? 33.825 -16.929 1.064 1.00 78.94 86 TYR A CA 1
ATOM 642 C C . TYR A 1 86 ? 33.517 -18.383 1.395 1.00 78.94 86 TYR A C 1
ATOM 644 O O . TYR A 1 86 ? 32.650 -18.670 2.222 1.00 78.94 86 TYR A O 1
ATOM 652 N N . PHE A 1 87 ? 34.257 -19.284 0.763 1.00 72.81 87 PHE A N 1
ATOM 653 C CA . PHE A 1 87 ? 34.306 -20.688 1.138 1.00 72.81 87 PHE A CA 1
ATOM 654 C C . PHE A 1 87 ? 35.725 -20.990 1.587 1.00 72.81 87 PHE A C 1
ATOM 656 O O . PHE A 1 87 ? 36.669 -20.820 0.807 1.00 72.81 87 PHE A O 1
ATOM 663 N N . ASP A 1 88 ? 35.857 -21.433 2.832 1.00 72.38 88 ASP A N 1
ATOM 664 C CA . ASP A 1 88 ? 37.142 -21.742 3.451 1.00 72.38 88 ASP A CA 1
ATOM 665 C C . ASP A 1 88 ? 38.104 -20.539 3.371 1.00 72.38 88 ASP A C 1
ATOM 667 O O . ASP A 1 88 ? 37.738 -19.422 3.733 1.00 72.38 88 ASP A O 1
ATOM 671 N N . TYR A 1 89 ? 39.328 -20.746 2.878 1.00 75.00 89 TYR A N 1
ATOM 672 C CA . TYR A 1 89 ? 40.362 -19.712 2.740 1.00 75.00 89 TYR A CA 1
ATOM 673 C C . TYR A 1 89 ? 40.482 -19.151 1.314 1.00 75.00 89 TYR A C 1
ATOM 675 O O . TYR A 1 89 ? 41.497 -18.547 0.965 1.00 75.00 89 TYR A O 1
ATOM 683 N N . ASN A 1 90 ? 39.473 -19.365 0.467 1.00 76.56 90 ASN A N 1
ATOM 684 C CA . ASN A 1 90 ? 39.498 -18.881 -0.910 1.00 76.56 90 ASN A CA 1
ATOM 685 C C . ASN A 1 90 ? 39.152 -17.388 -1.009 1.00 76.56 90 ASN A C 1
ATOM 687 O O . ASN A 1 90 ? 38.504 -16.808 -0.134 1.00 76.56 90 ASN A O 1
ATOM 691 N N . LEU A 1 91 ? 39.544 -16.775 -2.131 1.00 81.88 91 LEU A N 1
ATOM 692 C CA . LEU A 1 91 ? 39.092 -15.432 -2.496 1.00 81.88 91 LEU A CA 1
ATOM 693 C C . LEU A 1 91 ? 37.555 -15.380 -2.595 1.00 81.88 91 LEU A C 1
ATOM 695 O O . LEU A 1 91 ? 36.930 -16.366 -2.998 1.00 81.88 91 LEU A O 1
ATOM 699 N N . PRO A 1 92 ? 36.932 -14.233 -2.268 1.00 81.38 92 PRO A N 1
ATOM 700 C CA . PRO A 1 92 ? 35.484 -14.126 -2.275 1.00 81.38 92 PRO A CA 1
ATOM 701 C C . PRO A 1 92 ? 34.907 -14.249 -3.680 1.00 81.38 92 PRO A C 1
ATOM 703 O O . PRO A 1 92 ? 35.339 -13.578 -4.619 1.00 81.38 92 PRO A O 1
ATOM 706 N N . THR A 1 93 ? 33.830 -15.018 -3.791 1.00 81.50 93 THR A N 1
ATOM 707 C CA . THR A 1 93 ? 32.924 -14.939 -4.932 1.00 81.50 93 THR A CA 1
ATOM 708 C C . THR A 1 93 ? 31.992 -13.752 -4.729 1.00 81.50 93 THR A C 1
ATOM 710 O O . THR A 1 93 ? 31.188 -13.722 -3.797 1.00 81.50 93 THR A O 1
ATOM 713 N N . LEU A 1 94 ? 32.108 -12.749 -5.595 1.00 83.31 94 LEU A N 1
ATOM 714 C CA . LEU A 1 94 ? 31.265 -11.561 -5.547 1.00 83.31 94 LEU A CA 1
ATOM 715 C C . LEU A 1 94 ? 29.936 -11.811 -6.264 1.00 83.31 94 LEU A C 1
ATOM 717 O O . LEU A 1 94 ? 29.924 -12.281 -7.400 1.00 83.31 94 LEU A O 1
ATOM 721 N N . THR A 1 95 ? 28.816 -11.445 -5.645 1.00 81.00 95 THR A N 1
ATOM 722 C CA . THR A 1 95 ? 27.515 -11.485 -6.325 1.00 81.00 95 THR A CA 1
ATOM 723 C C . THR A 1 95 ? 27.352 -10.313 -7.286 1.00 81.00 95 THR A C 1
ATOM 725 O O . THR A 1 95 ? 28.107 -9.333 -7.262 1.00 81.00 95 THR A O 1
ATOM 728 N N . GLY A 1 96 ? 26.295 -10.383 -8.099 1.00 80.06 96 GLY A N 1
ATOM 729 C CA . GLY A 1 96 ? 25.764 -9.207 -8.776 1.00 80.06 96 GLY A CA 1
ATOM 730 C C . GLY A 1 96 ? 25.352 -8.117 -7.782 1.00 80.06 96 GLY A C 1
ATOM 731 O O . GLY A 1 96 ? 25.073 -8.387 -6.609 1.00 80.06 96 GLY A O 1
ATOM 732 N N . THR A 1 97 ? 25.326 -6.881 -8.272 1.00 82.88 97 THR A N 1
ATOM 733 C CA . THR A 1 97 ? 24.823 -5.727 -7.528 1.00 82.88 97 THR A CA 1
ATOM 734 C C . THR A 1 97 ? 23.304 -5.662 -7.654 1.00 82.88 97 THR A C 1
ATOM 736 O O . THR A 1 97 ? 22.773 -5.680 -8.763 1.00 82.88 97 THR A O 1
ATOM 739 N N . VAL A 1 98 ? 22.609 -5.524 -6.529 1.00 80.25 98 VAL A N 1
ATOM 740 C CA . VAL A 1 98 ? 21.163 -5.289 -6.480 1.00 80.25 98 VAL A CA 1
ATOM 741 C C . VAL A 1 98 ? 20.914 -3.816 -6.183 1.00 80.25 98 VAL A C 1
ATOM 743 O O . VAL A 1 98 ? 21.458 -3.282 -5.217 1.00 80.25 98 VAL A O 1
ATOM 746 N N . LYS A 1 99 ? 20.099 -3.156 -7.012 1.00 81.69 99 LYS A N 1
ATOM 747 C CA . LYS A 1 99 ? 19.610 -1.794 -6.769 1.00 81.69 99 LYS A CA 1
ATOM 748 C C . LYS A 1 99 ? 18.254 -1.867 -6.078 1.00 81.69 99 LYS A C 1
ATOM 750 O O . LYS A 1 99 ? 17.320 -2.441 -6.629 1.00 81.69 99 LYS A O 1
ATOM 755 N N . THR A 1 100 ? 18.140 -1.222 -4.929 1.00 78.31 100 THR A N 1
ATOM 756 C CA . THR A 1 100 ? 16.867 -0.976 -4.256 1.00 78.31 100 THR A CA 1
ATOM 757 C C . THR A 1 100 ? 16.533 0.497 -4.398 1.00 78.31 100 THR A C 1
ATOM 759 O O . THR A 1 100 ? 17.351 1.352 -4.063 1.00 78.31 100 THR A O 1
ATOM 762 N N . THR A 1 101 ? 15.341 0.802 -4.896 1.00 74.81 101 THR A N 1
ATOM 763 C CA . THR A 1 101 ? 14.824 2.171 -4.978 1.00 74.81 101 THR A CA 1
ATOM 764 C C . THR A 1 101 ? 13.719 2.337 -3.951 1.00 74.81 101 THR A C 1
ATOM 766 O O . THR A 1 101 ? 12.827 1.494 -3.857 1.00 74.81 101 THR A O 1
ATOM 769 N N . LEU A 1 102 ? 13.783 3.411 -3.170 1.00 72.00 102 LEU A N 1
ATOM 770 C CA . LEU A 1 102 ? 12.730 3.737 -2.224 1.00 72.00 102 LEU A CA 1
ATOM 771 C C . LEU A 1 102 ? 11.498 4.211 -2.974 1.00 72.00 102 LEU A C 1
ATOM 773 O O . LEU A 1 102 ? 11.546 5.144 -3.776 1.00 72.00 102 LEU A O 1
ATOM 777 N N . GLY A 1 103 ? 10.393 3.531 -2.699 1.00 67.44 103 GLY A N 1
ATOM 778 C CA . GLY A 1 103 ? 9.088 3.909 -3.193 1.00 67.44 103 GLY A CA 1
ATOM 779 C C . GLY A 1 103 ? 8.387 4.892 -2.266 1.00 67.44 103 GLY A C 1
ATOM 780 O O . GLY A 1 103 ? 8.580 4.869 -1.049 1.00 67.44 103 GLY A O 1
ATOM 781 N N . SER A 1 104 ? 7.514 5.721 -2.826 1.00 68.44 104 SER A N 1
ATOM 782 C CA . SER A 1 104 ? 6.547 6.488 -2.044 1.00 68.44 104 SER A CA 1
ATOM 783 C C . SER A 1 104 ? 5.408 5.569 -1.617 1.00 68.44 104 SER A C 1
ATOM 785 O O . SER A 1 104 ? 4.585 5.145 -2.430 1.00 68.44 104 SER A O 1
ATOM 787 N N . SER A 1 105 ? 5.321 5.267 -0.321 1.00 67.12 105 SER A N 1
ATOM 788 C CA . SER A 1 105 ? 4.074 4.774 0.260 1.00 67.12 105 SER A CA 1
ATOM 789 C C . SER A 1 105 ? 3.232 5.974 0.666 1.00 67.12 105 SER A C 1
ATOM 791 O O . SER A 1 105 ? 3.541 6.641 1.654 1.00 67.12 105 SER A O 1
ATOM 793 N N . ARG A 1 106 ? 2.181 6.269 -0.098 1.00 67.62 106 ARG A N 1
ATOM 794 C CA . ARG A 1 106 ? 1.229 7.318 0.264 1.00 67.62 106 ARG A CA 1
ATOM 795 C C . ARG A 1 106 ? 0.043 6.652 0.940 1.00 67.62 106 ARG A C 1
ATOM 797 O O . ARG A 1 106 ? -0.677 5.886 0.303 1.00 67.62 106 ARG A O 1
ATOM 804 N N . ALA A 1 107 ? -0.103 6.900 2.237 1.00 79.56 107 ALA A N 1
ATOM 805 C CA . ALA A 1 107 ? -1.274 6.464 2.970 1.00 79.56 107 ALA A CA 1
ATOM 806 C C . ALA A 1 107 ? -2.406 7.469 2.727 1.00 79.56 107 ALA A C 1
ATOM 808 O O . ALA A 1 107 ? -2.196 8.679 2.833 1.00 79.56 107 ALA A O 1
ATOM 809 N N . VAL A 1 108 ? -3.567 6.978 2.306 1.00 91.88 108 VAL A N 1
ATOM 810 C CA . VAL A 1 108 ? -4.705 7.808 1.891 1.00 91.88 108 VAL A CA 1
ATOM 811 C C . VAL A 1 108 ? -5.980 7.362 2.588 1.00 91.88 108 VAL A C 1
ATOM 813 O O . VAL A 1 108 ? -6.077 6.230 3.068 1.00 91.88 108 VAL A O 1
ATOM 816 N N . CYS A 1 109 ? -6.973 8.247 2.625 1.00 94.06 109 CYS A N 1
ATOM 817 C CA . CYS A 1 109 ? -8.299 7.860 3.076 1.00 94.06 109 CYS A CA 1
ATOM 818 C C . CYS A 1 109 ? -9.012 7.012 2.012 1.00 94.06 109 CYS A C 1
ATOM 820 O O . CYS A 1 109 ? -8.866 7.281 0.812 1.00 94.06 109 CYS A O 1
ATOM 822 N N . PRO A 1 110 ? -9.805 6.007 2.416 1.00 94.06 110 PRO A N 1
ATOM 823 C CA . PRO A 1 110 ? -10.658 5.271 1.492 1.00 94.06 110 PRO A CA 1
ATOM 824 C C . PRO A 1 110 ? -11.596 6.199 0.712 1.00 94.06 110 PRO A C 1
ATOM 826 O O . PRO A 1 110 ? -12.035 7.226 1.223 1.00 94.06 110 PRO A O 1
ATOM 829 N N . ASN A 1 111 ? -11.935 5.807 -0.515 1.00 93.06 111 ASN A N 1
ATOM 830 C CA . ASN A 1 111 ? -12.876 6.484 -1.413 1.00 93.06 111 ASN A CA 1
ATOM 831 C C . ASN A 1 111 ? -12.466 7.910 -1.821 1.00 93.06 111 ASN A C 1
ATOM 833 O O . ASN A 1 111 ? -13.303 8.691 -2.268 1.00 93.06 111 ASN A O 1
ATOM 837 N N . THR A 1 112 ? -11.180 8.242 -1.702 1.00 94.12 112 THR A N 1
ATOM 838 C CA . THR A 1 112 ? -10.621 9.522 -2.157 1.00 94.12 112 THR A CA 1
ATOM 839 C C . THR A 1 112 ? -9.861 9.364 -3.471 1.00 94.12 112 THR A C 1
ATOM 841 O O . THR A 1 112 ? -9.610 8.243 -3.928 1.00 94.12 112 THR A O 1
ATOM 844 N N . SER A 1 113 ? -9.508 10.490 -4.092 1.00 94.31 113 SER A N 1
ATOM 845 C CA . SER A 1 113 ? -8.645 10.508 -5.267 1.00 94.31 113 SER A CA 1
ATOM 846 C C . SER A 1 113 ? -7.166 10.543 -4.878 1.00 94.31 113 SER A C 1
ATOM 848 O O . SER A 1 113 ? -6.764 11.157 -3.888 1.00 94.31 113 SER A O 1
ATOM 850 N N . VAL A 1 114 ? -6.330 9.880 -5.676 1.00 93.81 114 VAL A N 1
ATOM 851 C CA . VAL A 1 114 ? -4.880 9.792 -5.466 1.00 93.81 114 VAL A CA 1
ATOM 852 C C . VAL A 1 114 ? -4.157 10.112 -6.757 1.00 93.81 114 VAL A C 1
ATOM 854 O O . VAL A 1 114 ? -4.538 9.643 -7.824 1.00 93.81 114 VAL A O 1
ATOM 857 N N . SER A 1 115 ? -3.079 10.877 -6.648 1.00 93.75 115 SER A N 1
ATOM 858 C CA . SER A 1 115 ? -2.186 11.188 -7.757 1.00 93.75 115 SER A CA 1
ATOM 859 C C . SER A 1 115 ? -0.784 10.652 -7.480 1.00 93.75 115 SER A C 1
ATOM 861 O O . SER A 1 115 ? -0.242 10.847 -6.385 1.00 93.75 115 SER A O 1
ATOM 863 N N . PHE A 1 116 ? -0.191 10.019 -8.487 1.00 93.75 116 PHE A N 1
ATOM 864 C CA . PHE A 1 116 ? 1.200 9.585 -8.510 1.00 93.75 116 PHE A CA 1
ATOM 865 C C . PHE A 1 116 ? 1.952 10.358 -9.586 1.00 93.75 116 PHE A C 1
ATOM 867 O O . PHE A 1 116 ? 1.474 10.482 -10.709 1.00 93.75 116 PHE A O 1
ATOM 874 N N . SER A 1 117 ? 3.132 10.867 -9.245 1.00 92.56 117 SER A N 1
ATOM 875 C CA . SER A 1 117 ? 4.039 11.497 -10.204 1.00 92.56 117 SER A CA 1
ATOM 876 C C . SER A 1 117 ? 5.111 10.500 -10.619 1.00 92.56 117 SER A C 1
ATOM 878 O O . SER A 1 117 ? 5.638 9.769 -9.778 1.00 92.56 117 SER A O 1
ATOM 880 N N . ALA A 1 118 ? 5.461 10.488 -11.904 1.00 92.38 118 ALA A N 1
ATOM 881 C CA . ALA A 1 118 ? 6.564 9.688 -12.416 1.00 92.38 118 ALA A CA 1
ATOM 882 C C . ALA A 1 118 ? 7.911 10.147 -11.831 1.00 92.38 118 ALA A C 1
ATOM 884 O O . ALA A 1 118 ? 8.861 9.371 -11.821 1.00 92.38 118 ALA A O 1
ATOM 885 N N . GLY A 1 119 ? 8.008 11.403 -11.365 1.00 88.56 119 GLY A N 1
ATOM 886 C CA . GLY A 1 119 ? 9.242 11.973 -10.810 1.00 88.56 119 GLY A CA 1
ATOM 887 C C . GLY A 1 119 ? 10.406 12.0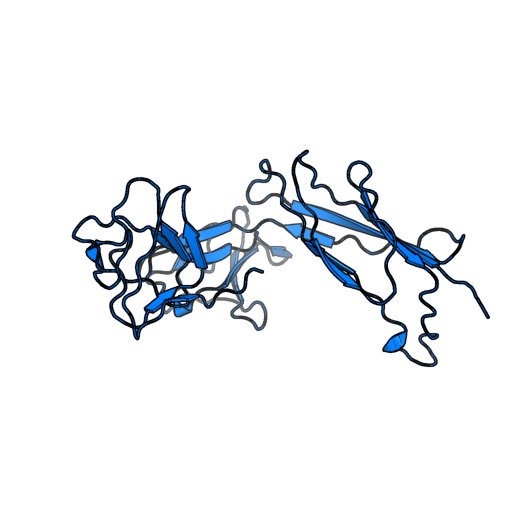24 -11.807 1.00 88.56 119 GLY A C 1
ATOM 888 O O . GLY A 1 119 ? 11.551 12.201 -11.407 1.00 88.56 119 GLY A O 1
ATOM 889 N N . LEU A 1 120 ? 10.117 11.836 -13.096 1.00 89.25 120 LEU A N 1
ATOM 890 C CA . LEU A 1 120 ? 11.074 11.723 -14.187 1.00 89.25 120 LEU A CA 1
ATOM 891 C C . LEU A 1 120 ? 10.562 12.504 -15.400 1.00 89.25 120 LEU A C 1
ATOM 893 O O . LEU A 1 120 ? 9.365 12.494 -15.710 1.00 89.25 120 LEU A O 1
ATOM 897 N N . THR A 1 121 ? 11.485 13.133 -16.119 1.00 92.38 121 THR A N 1
ATOM 898 C CA . THR A 1 121 ? 11.196 13.839 -17.370 1.00 92.38 121 THR A CA 1
ATOM 899 C C . THR A 1 121 ? 11.466 12.917 -18.554 1.00 92.38 121 THR A C 1
ATOM 901 O O . THR A 1 121 ? 12.540 12.324 -18.652 1.00 92.38 121 THR A O 1
ATOM 904 N N . GLY A 1 122 ? 10.507 12.803 -19.468 1.00 92.25 122 GLY A N 1
ATOM 905 C CA . GLY A 1 122 ? 10.637 12.013 -20.687 1.00 92.25 122 GLY A CA 1
ATOM 906 C C . GLY A 1 122 ? 9.653 12.448 -21.765 1.00 92.25 122 GLY A C 1
ATOM 907 O O . GLY A 1 122 ? 8.782 13.281 -21.530 1.00 92.25 122 GLY A O 1
ATOM 908 N N . ALA A 1 123 ? 9.820 11.887 -22.961 1.00 96.19 123 ALA A N 1
ATOM 909 C CA . ALA A 1 123 ? 8.946 12.135 -24.103 1.00 96.19 123 ALA A CA 1
ATOM 910 C C . ALA A 1 123 ? 7.720 11.212 -24.096 1.00 96.19 123 ALA A C 1
ATOM 912 O O . ALA A 1 123 ? 6.655 11.598 -24.571 1.00 96.19 123 ALA A O 1
ATOM 913 N N . THR A 1 124 ? 7.857 9.997 -23.552 1.00 97.81 124 THR A N 1
ATOM 914 C CA . THR A 1 124 ? 6.757 9.032 -23.441 1.00 97.81 124 THR A CA 1
ATOM 915 C C . THR A 1 124 ? 6.630 8.493 -22.026 1.00 97.81 124 THR A C 1
ATOM 917 O O . THR A 1 124 ? 7.624 8.305 -21.322 1.00 97.81 124 THR A O 1
ATOM 920 N N . TYR A 1 125 ? 5.386 8.227 -21.631 1.00 98.38 125 TYR A N 1
ATOM 921 C CA . TYR A 1 125 ? 5.014 7.688 -20.329 1.00 98.38 125 TYR A CA 1
ATOM 922 C C . TYR A 1 125 ? 4.051 6.516 -20.532 1.00 98.38 125 TYR A C 1
ATOM 924 O O . TYR A 1 125 ? 3.150 6.573 -21.373 1.00 98.38 125 TYR A O 1
ATOM 932 N N . GLN A 1 126 ? 4.230 5.459 -19.749 1.00 98.44 126 GLN A N 1
ATOM 933 C CA . GLN A 1 126 ? 3.312 4.331 -19.670 1.00 98.44 126 GLN A CA 1
ATOM 934 C C . GLN A 1 126 ? 3.236 3.865 -18.221 1.00 98.44 126 GLN A C 1
ATOM 936 O O . GLN A 1 126 ? 4.132 3.183 -17.719 1.00 98.44 126 GLN A O 1
ATOM 941 N N . TRP A 1 127 ? 2.158 4.229 -17.538 1.00 98.38 127 TRP A N 1
ATOM 942 C CA . TRP A 1 127 ? 1.909 3.742 -16.191 1.00 98.38 127 TRP A CA 1
ATOM 943 C C . TRP A 1 127 ? 1.573 2.251 -16.196 1.00 98.38 127 TRP A C 1
ATOM 945 O O . TRP A 1 127 ? 0.915 1.738 -17.105 1.00 98.38 127 TRP A O 1
ATOM 955 N N . GLN A 1 128 ? 2.058 1.561 -15.169 1.00 98.44 128 GLN A N 1
ATOM 956 C CA . GLN A 1 128 ? 1.900 0.135 -14.946 1.00 98.44 128 GLN A CA 1
ATOM 957 C C . GLN A 1 128 ? 1.425 -0.121 -13.519 1.00 98.44 128 GLN A C 1
ATOM 959 O O . GLN A 1 128 ? 1.841 0.582 -12.593 1.00 98.44 128 GLN A O 1
ATOM 964 N N . VAL A 1 129 ? 0.606 -1.154 -13.343 1.00 97.44 129 VAL A N 1
ATOM 965 C CA . VAL A 1 129 ? 0.165 -1.643 -12.032 1.00 97.44 129 VAL A CA 1
ATOM 966 C C . VAL A 1 129 ? 0.607 -3.086 -11.825 1.00 97.44 129 VAL A C 1
ATOM 968 O O . VAL A 1 129 ? 0.561 -3.896 -12.752 1.00 97.44 129 VAL A O 1
ATOM 971 N N . ASP A 1 130 ? 1.017 -3.395 -10.602 1.00 96.81 130 ASP A N 1
ATOM 972 C CA . ASP A 1 130 ? 1.201 -4.749 -10.092 1.00 96.81 130 ASP A CA 1
ATOM 973 C C . ASP A 1 130 ? 0.187 -5.006 -8.969 1.00 96.81 130 ASP A C 1
ATOM 975 O O . ASP A 1 130 ? 0.172 -4.306 -7.950 1.00 96.81 130 ASP A O 1
ATOM 979 N N . ILE A 1 131 ? -0.667 -6.008 -9.188 1.00 94.62 131 ILE A N 1
ATOM 980 C CA . ILE A 1 131 ? -1.710 -6.471 -8.259 1.00 94.62 131 ILE A CA 1
ATOM 981 C C . ILE A 1 131 ? -1.310 -7.758 -7.511 1.00 94.62 131 ILE A C 1
ATOM 983 O O . ILE A 1 131 ? -2.147 -8.386 -6.870 1.00 94.62 131 ILE A O 1
ATOM 987 N N . GLY A 1 132 ? -0.041 -8.166 -7.600 1.00 92.19 132 GLY A N 1
ATOM 988 C CA . GLY A 1 132 ? 0.514 -9.378 -6.988 1.00 92.19 132 GLY A CA 1
ATOM 989 C C . GLY A 1 132 ? 1.040 -10.414 -7.988 1.00 92.19 132 GLY A C 1
ATOM 990 O O . GLY A 1 132 ? 1.549 -11.452 -7.571 1.00 92.19 132 GLY A O 1
ATOM 991 N N . SER A 1 133 ? 0.936 -10.147 -9.292 1.00 92.00 133 SER A N 1
ATOM 992 C CA . SER A 1 133 ? 1.349 -11.050 -10.378 1.00 92.00 133 SER A CA 1
ATOM 993 C C . SER A 1 133 ? 2.386 -10.431 -11.323 1.00 92.00 133 SER A C 1
ATOM 995 O O . SER A 1 133 ? 2.665 -10.993 -12.381 1.00 92.00 133 SER A O 1
ATOM 997 N N . GLY A 1 134 ? 2.948 -9.277 -10.963 1.00 95.00 134 GLY A N 1
ATOM 998 C CA . GLY A 1 134 ? 3.858 -8.500 -11.794 1.00 95.00 134 GLY A CA 1
ATOM 999 C C . GLY A 1 134 ? 3.173 -7.333 -12.507 1.00 95.00 134 GLY A C 1
ATOM 1000 O O . GLY A 1 134 ? 1.955 -7.159 -12.472 1.00 95.00 134 GLY A O 1
ATOM 1001 N N . TYR A 1 135 ? 3.993 -6.508 -13.156 1.00 97.38 135 TYR A N 1
ATOM 1002 C CA . TYR A 1 135 ? 3.559 -5.253 -13.762 1.00 97.38 135 TYR A CA 1
ATOM 1003 C C . TYR A 1 135 ? 2.849 -5.440 -15.104 1.00 97.38 135 TYR A C 1
ATOM 1005 O O . TYR A 1 135 ? 3.377 -6.066 -16.020 1.00 97.38 135 TYR A O 1
ATOM 1013 N N . SER A 1 136 ? 1.692 -4.795 -15.236 1.00 98.00 136 SER A N 1
ATOM 1014 C CA . SER A 1 136 ? 0.882 -4.722 -16.455 1.00 98.00 136 SER A CA 1
ATOM 1015 C C . SER A 1 136 ? 0.634 -3.266 -16.855 1.00 98.00 136 SER A C 1
ATOM 1017 O O . SER A 1 136 ? 0.527 -2.398 -15.989 1.00 98.00 136 SER A O 1
ATOM 1019 N N . ASN A 1 137 ? 0.574 -2.978 -18.159 1.00 98.25 137 ASN A N 1
ATOM 1020 C CA . ASN A 1 137 ? 0.311 -1.624 -18.657 1.00 98.25 137 ASN A CA 1
ATOM 1021 C C . ASN A 1 137 ? -1.128 -1.199 -18.347 1.00 98.25 137 ASN A C 1
ATOM 1023 O O . ASN A 1 137 ? -2.073 -1.926 -18.643 1.00 98.25 137 ASN A O 1
ATOM 1027 N N . LEU A 1 138 ? -1.284 0.005 -17.799 1.00 98.19 138 LEU A N 1
ATOM 1028 C CA . LEU A 1 138 ? -2.580 0.632 -17.580 1.00 98.19 138 LEU A CA 1
ATOM 1029 C C . LEU A 1 138 ? -3.078 1.332 -18.850 1.00 98.19 138 LEU A C 1
ATOM 1031 O O . LEU A 1 138 ? -2.305 1.926 -19.603 1.00 98.19 138 LEU A O 1
ATOM 1035 N N . SER A 1 139 ? -4.394 1.329 -19.028 1.00 98.25 139 SER A N 1
ATOM 1036 C CA . SER A 1 139 ? -5.122 2.152 -19.994 1.00 98.25 139 SER A CA 1
ATOM 1037 C C . SER A 1 139 ? -6.005 3.156 -19.251 1.00 98.25 139 SER A C 1
ATOM 1039 O O . SER A 1 139 ? -6.478 2.861 -18.153 1.00 98.25 139 SER A O 1
ATOM 1041 N N . ASN A 1 140 ? -6.257 4.330 -19.838 1.00 98.06 140 ASN A N 1
ATOM 1042 C CA . ASN A 1 140 ? -7.255 5.251 -19.285 1.00 98.06 140 ASN A CA 1
ATOM 1043 C C . ASN A 1 140 ? -8.631 4.565 -19.278 1.00 98.06 140 ASN A C 1
ATOM 1045 O O . ASN A 1 140 ? -8.999 3.915 -20.257 1.00 98.06 140 ASN A O 1
ATOM 1049 N N . GLY A 1 141 ? -9.382 4.718 -18.189 1.00 95.50 141 GLY A N 1
ATOM 1050 C CA . GLY A 1 141 ? -10.677 4.071 -17.990 1.00 95.50 141 GLY A CA 1
ATOM 1051 C C . GLY A 1 141 ? -10.876 3.588 -16.553 1.00 95.50 141 GLY A C 1
ATOM 1052 O O . GLY A 1 141 ? -9.921 3.423 -15.791 1.00 95.50 141 GLY A O 1
ATOM 1053 N N . GLY A 1 142 ? -12.136 3.370 -16.169 1.00 95.00 142 GLY A N 1
ATOM 1054 C CA . GLY A 1 142 ? -12.487 3.060 -14.783 1.00 95.00 142 GLY A CA 1
ATOM 1055 C C . GLY A 1 142 ? -12.001 4.165 -13.843 1.00 95.00 142 GLY A C 1
ATOM 1056 O O . GLY A 1 142 ? -12.348 5.328 -14.028 1.00 95.00 142 GLY A O 1
ATOM 1057 N N . ILE A 1 143 ? -11.169 3.805 -12.862 1.00 96.12 143 ILE A N 1
ATOM 1058 C CA . ILE A 1 143 ? -10.577 4.770 -11.925 1.00 96.12 143 ILE A CA 1
ATOM 1059 C C . ILE A 1 143 ? -9.330 5.475 -12.476 1.00 96.12 143 ILE A C 1
ATOM 1061 O O . ILE A 1 143 ? -8.900 6.455 -11.879 1.00 96.12 143 ILE A O 1
ATOM 1065 N N . TYR A 1 144 ? -8.721 4.981 -13.559 1.00 97.88 144 TYR A N 1
ATOM 1066 C CA . TYR A 1 144 ? -7.414 5.435 -14.037 1.00 97.88 144 TYR A CA 1
ATOM 1067 C C . TYR A 1 144 ? -7.532 6.545 -15.082 1.00 97.88 144 TYR A C 1
ATOM 1069 O O . TYR A 1 144 ? -8.225 6.407 -16.092 1.00 97.88 144 TYR A O 1
ATOM 1077 N N . SER A 1 145 ? -6.776 7.622 -14.883 1.00 98.38 145 SER A N 1
ATOM 1078 C CA . SER A 1 145 ? -6.609 8.707 -15.854 1.00 98.38 145 SER A CA 1
ATOM 1079 C C . SER A 1 145 ? -5.171 9.231 -15.865 1.00 98.38 145 SER A C 1
ATOM 1081 O O . SER A 1 145 ? -4.463 9.158 -14.863 1.00 98.38 145 SER A O 1
ATOM 1083 N N . GLY A 1 146 ? -4.716 9.745 -17.009 1.00 97.94 146 GLY A N 1
ATOM 1084 C CA . GLY A 1 146 ? -3.349 10.251 -17.168 1.00 97.94 146 GLY A CA 1
ATOM 1085 C C . GLY A 1 146 ? -2.287 9.159 -17.352 1.00 97.94 146 GLY A C 1
ATOM 1086 O O . GLY A 1 146 ? -1.103 9.430 -17.159 1.00 97.94 146 GLY A O 1
ATOM 1087 N N . VAL A 1 147 ? -2.670 7.941 -17.764 1.00 98.44 147 VAL A N 1
ATOM 1088 C CA . VAL A 1 147 ? -1.753 6.778 -17.853 1.00 98.44 147 VAL A CA 1
ATOM 1089 C C . VAL A 1 147 ? -0.577 6.957 -18.828 1.00 98.44 147 VAL A C 1
ATOM 1091 O O . VAL A 1 147 ? 0.406 6.224 -18.728 1.00 98.44 147 VAL A O 1
ATOM 1094 N N . ASN A 1 148 ? -0.650 7.931 -19.741 1.00 98.25 148 ASN A N 1
ATOM 1095 C CA . ASN A 1 148 ? 0.432 8.297 -20.665 1.00 98.25 148 ASN A CA 1
ATOM 1096 C C . ASN A 1 148 ? 0.995 9.703 -20.412 1.00 98.25 148 ASN A C 1
ATOM 1098 O O . ASN A 1 148 ? 1.564 10.324 -21.307 1.00 98.25 148 ASN A O 1
ATOM 1102 N N . THR A 1 149 ? 0.833 10.218 -19.196 1.00 98.06 149 THR A N 1
ATOM 1103 C CA . THR A 1 149 ? 1.320 11.541 -18.788 1.00 98.06 149 THR A CA 1
ATOM 1104 C C . THR A 1 149 ? 2.290 11.421 -17.605 1.00 98.06 149 THR A C 1
ATOM 1106 O O . THR A 1 149 ? 2.364 10.354 -16.983 1.00 98.06 149 THR A O 1
ATOM 1109 N N . PRO A 1 150 ? 3.001 12.504 -17.229 1.00 96.69 150 PRO A N 1
ATOM 1110 C CA . PRO A 1 150 ? 3.854 12.503 -16.040 1.00 96.69 150 PRO A CA 1
ATOM 1111 C C . PRO A 1 150 ? 3.112 12.187 -14.731 1.00 96.69 150 PRO A C 1
ATOM 1113 O O . PRO A 1 150 ? 3.758 11.791 -13.761 1.00 96.69 150 PRO A O 1
ATOM 1116 N N . THR A 1 151 ? 1.782 12.334 -14.697 1.00 96.38 151 THR A N 1
ATOM 1117 C CA . THR A 1 151 ? 0.958 12.129 -13.500 1.00 96.38 151 THR A CA 1
ATOM 1118 C C . THR A 1 151 ? -0.158 11.120 -13.761 1.00 96.38 151 THR A C 1
ATOM 1120 O O . THR A 1 151 ? -1.004 11.328 -14.625 1.00 96.38 151 THR A O 1
ATOM 1123 N N . LEU A 1 152 ? -0.210 10.052 -12.969 1.00 97.44 152 LEU A N 1
ATOM 1124 C CA . LEU A 1 152 ? -1.338 9.121 -12.934 1.00 97.44 152 LEU A CA 1
ATOM 1125 C C . LEU A 1 152 ? -2.314 9.548 -11.843 1.00 97.44 152 LEU A C 1
ATOM 1127 O O . LEU A 1 152 ? -1.902 9.759 -10.704 1.00 97.44 152 LEU A O 1
ATOM 1131 N N . THR A 1 153 ? -3.601 9.602 -12.168 1.00 96.94 153 THR A N 1
ATOM 1132 C CA . THR A 1 153 ? -4.670 9.912 -11.216 1.00 96.94 153 THR A CA 1
ATOM 1133 C C . THR A 1 153 ? -5.637 8.741 -11.102 1.00 96.94 153 THR A C 1
ATOM 1135 O O . THR A 1 153 ? -6.101 8.202 -12.109 1.00 96.94 153 THR A O 1
ATOM 1138 N N . LEU A 1 154 ? -5.948 8.371 -9.861 1.00 96.62 154 LEU A N 1
ATOM 1139 C CA . LEU A 1 154 ? -6.963 7.398 -9.478 1.00 96.62 154 LEU A CA 1
ATOM 1140 C C . LEU A 1 154 ? -8.114 8.156 -8.807 1.00 96.62 154 LEU A C 1
ATOM 1142 O O . LEU A 1 154 ? -7.876 8.842 -7.818 1.00 96.62 154 LEU A O 1
ATOM 1146 N N . SER A 1 155 ? -9.340 8.077 -9.326 1.00 95.19 155 SER A N 1
ATOM 1147 C CA . SER A 1 155 ? -10.452 8.937 -8.877 1.00 95.19 155 SER A CA 1
ATOM 1148 C C . SER A 1 155 ? -11.093 8.524 -7.547 1.00 95.19 155 SER A C 1
ATOM 1150 O O . SER A 1 155 ? -11.396 9.386 -6.729 1.00 95.19 155 SER A O 1
ATOM 1152 N N . THR A 1 156 ? -11.318 7.227 -7.330 1.00 92.88 156 THR A N 1
ATOM 1153 C CA . THR A 1 156 ? -12.013 6.689 -6.146 1.00 92.88 156 THR A CA 1
ATOM 1154 C C . THR A 1 156 ? -11.382 5.362 -5.740 1.00 92.88 156 THR A C 1
ATOM 1156 O O . THR A 1 156 ? -11.779 4.302 -6.229 1.00 92.88 156 THR A O 1
ATOM 1159 N N . VAL A 1 157 ? -10.365 5.407 -4.877 1.00 94.31 157 VAL A N 1
ATOM 1160 C CA . VAL A 1 157 ? -9.667 4.189 -4.439 1.00 94.31 157 VAL A CA 1
ATOM 1161 C C . VAL A 1 157 ? -10.293 3.603 -3.178 1.00 94.31 157 VAL A C 1
ATOM 1163 O O . VAL A 1 157 ? -10.351 4.260 -2.142 1.00 94.31 157 VAL A O 1
ATOM 1166 N N . SER A 1 158 ? -10.749 2.355 -3.238 1.00 94.19 158 SER A N 1
ATOM 1167 C CA . SER A 1 158 ? -11.205 1.609 -2.059 1.00 94.19 158 SER A CA 1
ATOM 1168 C C . SER A 1 158 ? -10.056 0.841 -1.406 1.00 94.19 158 SER A C 1
ATOM 1170 O O . SER A 1 158 ? -9.016 0.583 -2.012 1.00 94.19 158 SER A O 1
ATOM 1172 N N . THR A 1 159 ? -10.257 0.406 -0.168 1.00 94.25 159 THR A N 1
ATOM 1173 C CA . THR A 1 159 ? -9.263 -0.352 0.607 1.00 94.25 159 THR A CA 1
ATOM 1174 C C . THR A 1 159 ? -8.863 -1.686 -0.032 1.00 94.25 159 THR A C 1
ATOM 1176 O O . THR A 1 159 ? -7.780 -2.195 0.233 1.00 94.25 159 THR A O 1
ATOM 1179 N N . SER A 1 160 ? -9.672 -2.228 -0.948 1.00 93.12 160 SER A N 1
ATOM 1180 C CA . SER A 1 160 ? -9.341 -3.415 -1.752 1.00 93.12 160 SER A CA 1
ATOM 1181 C C . SER A 1 160 ? -8.128 -3.236 -2.672 1.00 93.12 160 SER A C 1
ATOM 1183 O O . SER A 1 160 ? -7.574 -4.224 -3.138 1.00 93.12 160 SER A O 1
ATOM 1185 N N . PHE A 1 161 ? -7.711 -1.996 -2.943 1.00 93.56 161 PHE A N 1
ATOM 1186 C CA . PHE A 1 161 ? -6.511 -1.688 -3.726 1.00 93.56 161 PHE A CA 1
ATOM 1187 C C . PHE A 1 161 ? -5.242 -1.619 -2.852 1.00 93.56 161 PHE A C 1
ATOM 1189 O O . PHE A 1 161 ? -4.167 -1.261 -3.344 1.00 93.56 161 PHE A O 1
ATOM 1196 N N . ALA A 1 162 ? -5.345 -1.907 -1.548 1.00 91.94 162 ALA A N 1
ATOM 1197 C CA . ALA A 1 162 ? -4.208 -1.880 -0.636 1.00 91.94 162 ALA A CA 1
ATOM 1198 C C . ALA A 1 162 ? -3.102 -2.833 -1.106 1.00 91.94 162 ALA A C 1
ATOM 1200 O O . ALA A 1 162 ? -3.343 -3.992 -1.434 1.00 91.94 162 ALA A O 1
ATOM 1201 N N . GLY A 1 163 ? -1.867 -2.335 -1.129 1.00 89.50 163 GLY A N 1
ATOM 1202 C CA . GLY A 1 163 ? -0.701 -3.104 -1.555 1.00 89.50 163 GLY A CA 1
ATOM 1203 C C . GLY A 1 163 ? -0.460 -3.126 -3.065 1.00 89.50 163 GLY A C 1
ATOM 1204 O O . GLY A 1 163 ? 0.620 -3.561 -3.469 1.00 89.50 163 GLY A O 1
ATOM 1205 N N . PHE A 1 164 ? -1.383 -2.609 -3.889 1.00 94.00 164 PHE A N 1
ATOM 1206 C CA . PHE A 1 164 ? -1.130 -2.437 -5.321 1.00 94.00 164 PHE A CA 1
ATOM 1207 C C . PHE A 1 164 ? 0.033 -1.471 -5.532 1.00 94.00 164 PHE A C 1
ATOM 1209 O O . PHE A 1 164 ? 0.144 -0.439 -4.855 1.00 94.00 164 PHE A O 1
ATOM 1216 N N . ARG A 1 165 ? 0.909 -1.818 -6.476 1.00 93.94 165 ARG A N 1
ATOM 1217 C CA . ARG A 1 165 ? 2.123 -1.056 -6.773 1.00 93.94 165 ARG A CA 1
ATOM 1218 C C . ARG A 1 165 ? 2.008 -0.424 -8.142 1.00 93.94 165 ARG A C 1
ATOM 1220 O O . ARG A 1 165 ? 1.676 -1.093 -9.112 1.00 93.94 165 ARG A O 1
ATOM 1227 N N . TYR A 1 166 ? 2.344 0.850 -8.228 1.00 95.69 166 TYR A N 1
ATOM 1228 C CA . TYR A 1 166 ? 2.276 1.636 -9.449 1.00 95.69 166 TYR A CA 1
ATOM 1229 C C . TYR A 1 166 ? 3.667 2.127 -9.819 1.00 95.69 166 TYR A C 1
ATOM 1231 O O . TYR A 1 166 ? 4.403 2.615 -8.966 1.00 95.69 166 TYR A O 1
ATOM 1239 N N . ARG A 1 167 ? 4.036 2.028 -11.090 1.00 95.44 167 ARG A N 1
ATOM 1240 C CA . ARG A 1 167 ? 5.262 2.640 -11.617 1.00 95.44 167 ARG A CA 1
ATOM 1241 C C . ARG A 1 167 ? 5.023 3.138 -13.030 1.00 95.44 167 ARG A C 1
ATOM 1243 O O . ARG A 1 167 ? 4.138 2.635 -13.714 1.00 95.44 167 ARG A O 1
ATOM 1250 N N . CYS A 1 168 ? 5.824 4.083 -13.485 1.00 96.88 168 CYS A N 1
ATOM 1251 C CA . CYS A 1 168 ? 5.790 4.573 -14.850 1.00 96.88 168 CYS A CA 1
ATOM 1252 C C . CYS A 1 168 ? 7.008 4.072 -15.623 1.00 96.88 168 CYS A C 1
ATOM 1254 O O . CYS A 1 168 ? 8.136 4.231 -15.167 1.00 96.88 168 CYS A O 1
ATOM 1256 N N . LEU A 1 169 ? 6.787 3.506 -16.807 1.00 97.38 169 LEU A N 1
ATOM 1257 C CA . LEU A 1 169 ? 7.821 3.285 -17.808 1.00 97.38 169 LEU A CA 1
ATOM 1258 C C . LEU A 1 169 ? 7.957 4.556 -18.653 1.00 97.38 169 LEU A C 1
ATOM 1260 O O . LEU A 1 169 ? 7.031 4.945 -19.361 1.00 97.38 169 LEU A O 1
ATOM 1264 N N . VAL A 1 170 ? 9.103 5.213 -18.549 1.00 96.94 170 VAL A N 1
ATOM 1265 C CA . VAL A 1 170 ? 9.448 6.454 -19.241 1.00 96.94 170 VAL A CA 1
ATOM 1266 C C . VAL A 1 170 ? 10.414 6.134 -20.377 1.00 96.94 170 VAL A C 1
ATOM 1268 O O . VAL A 1 170 ? 11.373 5.382 -20.185 1.00 96.94 170 VAL A O 1
ATOM 1271 N N . ASN A 1 171 ? 10.150 6.667 -21.573 1.00 96.31 171 ASN A N 1
ATOM 1272 C CA . ASN A 1 171 ? 10.952 6.446 -22.788 1.00 96.31 171 ASN A CA 1
ATOM 1273 C C . ASN A 1 171 ? 11.185 4.960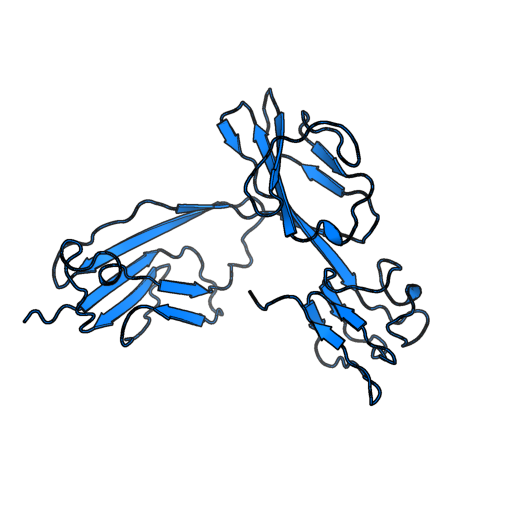 -23.150 1.00 96.31 171 ASN A C 1
ATOM 1275 O O . ASN A 1 171 ? 12.107 4.633 -23.893 1.00 96.31 171 ASN A O 1
ATOM 1279 N N . GLY A 1 172 ? 10.362 4.045 -22.626 1.00 94.06 172 GLY A N 1
ATOM 1280 C CA . GLY A 1 172 ? 10.431 2.609 -22.914 1.00 94.06 172 GLY A CA 1
ATOM 1281 C C . GLY A 1 172 ? 11.537 1.828 -22.193 1.00 94.06 172 GLY A C 1
ATOM 1282 O O . GLY A 1 172 ? 11.575 0.608 -22.324 1.00 94.06 172 GLY A O 1
ATOM 1283 N N . ASN A 1 173 ? 12.411 2.475 -21.415 1.00 93.00 173 ASN A N 1
ATOM 1284 C CA . ASN A 1 173 ? 13.544 1.801 -20.764 1.00 93.00 173 ASN A CA 1
ATOM 1285 C C . ASN A 1 173 ? 13.877 2.281 -19.340 1.00 93.00 173 ASN A C 1
ATOM 1287 O O . ASN A 1 173 ? 14.681 1.636 -18.666 1.00 93.00 173 ASN A O 1
ATOM 1291 N N . ILE A 1 174 ? 13.274 3.370 -18.859 1.00 92.19 174 ILE A N 1
ATOM 1292 C CA . ILE A 1 174 ? 13.517 3.896 -17.513 1.00 92.19 174 ILE A CA 1
ATOM 1293 C C . ILE A 1 174 ? 12.248 3.730 -16.685 1.00 92.19 174 ILE A C 1
ATOM 1295 O O . ILE A 1 174 ? 11.188 4.216 -17.062 1.00 92.19 174 ILE A O 1
ATOM 1299 N N . TYR A 1 175 ? 12.351 3.074 -15.534 1.00 93.25 175 TYR A N 1
ATOM 1300 C CA . TYR A 1 175 ? 11.230 2.945 -14.608 1.00 93.25 175 TYR A CA 1
ATOM 1301 C C . TYR A 1 175 ? 11.288 4.025 -13.534 1.00 93.25 175 TYR A C 1
ATOM 1303 O O . TYR A 1 175 ? 12.345 4.274 -12.947 1.00 93.25 175 TYR A O 1
ATOM 1311 N N . SER A 1 176 ? 10.138 4.632 -13.249 1.00 91.56 176 SER A N 1
ATOM 1312 C CA . SER A 1 176 ? 9.961 5.443 -12.054 1.00 91.56 176 SER A CA 1
ATOM 1313 C C . SER A 1 176 ? 10.098 4.578 -10.794 1.00 91.56 176 SER A C 1
ATOM 1315 O O . SER A 1 176 ? 9.908 3.358 -10.844 1.00 91.56 176 SER A O 1
ATOM 1317 N N . PRO A 1 177 ? 10.334 5.210 -9.639 1.00 87.44 177 PRO A N 1
ATOM 1318 C CA . PRO A 1 177 ? 10.144 4.582 -8.337 1.00 87.44 177 PRO A CA 1
ATOM 1319 C C . PRO A 1 177 ? 8.743 3.981 -8.206 1.00 87.44 177 PRO A C 1
ATOM 1321 O O . PRO A 1 177 ? 7.773 4.497 -8.778 1.00 87.44 177 PRO A O 1
ATOM 1324 N N . GLU A 1 178 ? 8.640 2.899 -7.439 1.00 90.00 178 GLU A N 1
ATOM 1325 C CA . GLU A 1 178 ? 7.359 2.263 -7.149 1.00 90.00 178 GLU A CA 1
ATOM 1326 C C . GLU A 1 178 ? 6.547 3.127 -6.176 1.00 90.00 178 GLU A C 1
ATOM 1328 O O . GLU A 1 178 ? 7.051 3.628 -5.176 1.00 90.00 178 GLU A O 1
ATOM 1333 N N . ASN A 1 179 ? 5.261 3.281 -6.447 1.00 90.62 179 ASN A N 1
ATOM 1334 C CA . ASN A 1 179 ? 4.298 3.890 -5.549 1.00 90.62 179 ASN A CA 1
ATOM 1335 C C . ASN A 1 179 ? 3.410 2.782 -4.994 1.00 90.62 179 ASN A C 1
ATOM 1337 O O . ASN A 1 179 ? 2.736 2.098 -5.762 1.00 90.62 179 ASN A O 1
ATOM 1341 N N . ILE A 1 180 ? 3.402 2.589 -3.677 1.00 90.25 180 ILE A N 1
ATOM 1342 C CA . ILE A 1 180 ? 2.576 1.556 -3.041 1.00 90.25 180 ILE A CA 1
ATOM 1343 C C . ILE A 1 180 ? 1.351 2.232 -2.446 1.00 90.25 180 ILE A C 1
ATOM 1345 O O . ILE A 1 180 ? 1.483 3.096 -1.572 1.00 90.25 180 ILE A O 1
ATOM 1349 N N . LEU A 1 181 ? 0.166 1.821 -2.891 1.00 91.94 181 LEU A N 1
ATOM 1350 C CA . LEU A 1 181 ? -1.076 2.341 -2.342 1.00 91.94 181 LEU A CA 1
ATOM 1351 C C . LEU A 1 181 ? -1.334 1.722 -0.967 1.00 91.94 181 LEU A C 1
ATOM 1353 O O . LEU A 1 181 ? -1.378 0.499 -0.808 1.00 91.94 181 LEU A O 1
ATOM 1357 N N . ARG A 1 182 ? -1.485 2.580 0.041 1.00 91.88 182 ARG A N 1
ATOM 1358 C CA . ARG A 1 182 ? -1.808 2.187 1.412 1.00 91.88 182 ARG A CA 1
ATOM 1359 C C . ARG A 1 182 ? -2.963 3.030 1.923 1.00 91.88 182 ARG A C 1
ATOM 1361 O O . ARG A 1 182 ? -3.128 4.172 1.507 1.00 91.88 182 ARG A O 1
ATOM 1368 N N . PHE A 1 183 ? -3.714 2.480 2.862 1.00 93.88 183 PHE A N 1
ATOM 1369 C CA . PHE A 1 183 ? -4.786 3.196 3.537 1.00 93.88 183 PHE A CA 1
ATOM 1370 C C . PHE A 1 183 ? -4.421 3.375 4.995 1.00 93.88 183 PHE A C 1
ATOM 1372 O O . PHE A 1 183 ? -3.879 2.460 5.619 1.00 93.88 183 PHE A O 1
ATOM 1379 N N . SER A 1 184 ? -4.702 4.553 5.533 1.00 94.06 184 SER A N 1
ATOM 1380 C CA . SER A 1 184 ? -4.534 4.814 6.955 1.00 94.06 184 SER A CA 1
ATOM 1381 C C . SER A 1 184 ? -5.615 5.740 7.459 1.00 94.06 184 SER A C 1
ATOM 1383 O O . SER A 1 184 ? -5.987 6.676 6.757 1.00 94.06 184 SER A O 1
ATOM 1385 N N . SER A 1 185 ? -6.031 5.532 8.699 1.00 95.38 185 SER A N 1
ATOM 1386 C CA . SER A 1 185 ? -6.856 6.481 9.424 1.00 95.38 185 SER A CA 1
ATOM 1387 C C . SER A 1 185 ? -6.337 6.644 10.844 1.00 95.38 185 SER A C 1
ATOM 1389 O O . SER A 1 185 ? -5.836 5.704 11.462 1.00 95.38 185 SER A O 1
ATOM 1391 N N . GLU A 1 186 ? -6.477 7.853 11.364 1.00 96.19 186 GLU A N 1
ATOM 1392 C CA . GLU A 1 186 ? -6.096 8.198 12.725 1.00 96.19 186 GLU A CA 1
ATOM 1393 C C . GLU A 1 186 ? -7.341 8.300 13.599 1.00 96.19 186 GLU A C 1
ATOM 1395 O O . GLU A 1 186 ? -8.399 8.762 13.154 1.00 96.19 186 GLU A O 1
ATOM 1400 N N . TRP A 1 187 ? -7.214 7.818 14.830 1.00 97.94 187 TRP A N 1
ATOM 1401 C CA . TRP A 1 187 ? -8.243 7.952 15.842 1.00 97.94 187 TRP A CA 1
ATOM 1402 C C . TRP A 1 187 ? -8.260 9.376 16.392 1.00 97.94 187 TRP A C 1
ATOM 1404 O O . TRP A 1 187 ? -7.249 9.881 16.871 1.00 97.94 187 TRP A O 1
ATOM 1414 N N . THR A 1 188 ? -9.430 10.000 16.366 1.00 97.00 188 THR A N 1
ATOM 1415 C CA . THR A 1 188 ? -9.667 11.325 16.954 1.00 97.00 188 THR A CA 1
ATOM 1416 C C . THR A 1 188 ? -10.496 11.236 18.231 1.00 97.00 188 THR A C 1
ATOM 1418 O O . THR A 1 188 ? -10.316 12.049 19.133 1.00 97.00 188 THR A O 1
ATOM 1421 N N . GLY A 1 189 ? -11.417 10.264 18.310 1.00 96.12 189 GLY A N 1
ATOM 1422 C CA . GLY A 1 189 ? -12.395 10.171 19.398 1.00 96.12 189 GLY A CA 1
ATOM 1423 C C . GLY A 1 189 ? -13.283 11.415 19.530 1.00 96.12 189 GLY A C 1
ATOM 1424 O O . GLY A 1 189 ? -13.765 11.706 20.625 1.00 96.12 189 GLY A O 1
ATOM 1425 N N . ALA A 1 190 ? -13.441 12.180 18.440 1.00 95.50 190 ALA A N 1
ATOM 1426 C CA . ALA A 1 190 ? -14.022 13.521 18.454 1.00 95.50 190 ALA A CA 1
ATOM 1427 C C . ALA A 1 190 ? -15.519 13.544 18.792 1.00 95.50 190 ALA A C 1
ATOM 1429 O O . ALA A 1 190 ? -15.990 14.499 19.406 1.00 95.50 190 ALA A O 1
ATOM 1430 N N . LEU A 1 191 ? -16.272 12.514 18.395 1.00 97.44 191 LEU A N 1
ATOM 1431 C CA . LEU A 1 191 ? -17.704 12.426 18.688 1.00 97.44 191 LEU A CA 1
ATOM 1432 C C . LEU A 1 191 ? -17.971 11.625 19.959 1.00 97.44 191 LEU A C 1
ATOM 1434 O O . LEU A 1 191 ? -18.832 11.986 20.756 1.00 97.44 191 LEU A O 1
ATOM 1438 N N . ASN A 1 192 ? -17.274 10.503 20.125 1.00 97.38 192 ASN A N 1
ATOM 1439 C CA . ASN A 1 192 ? -17.342 9.646 21.302 1.00 97.38 192 ASN A CA 1
ATOM 1440 C C . ASN A 1 192 ? -16.170 8.653 21.291 1.00 97.38 192 ASN A C 1
ATOM 1442 O O . ASN A 1 192 ? -15.248 8.761 20.491 1.00 97.38 192 ASN A O 1
ATOM 1446 N N . ASN A 1 193 ? -16.205 7.659 22.175 1.00 97.38 193 ASN A N 1
ATOM 1447 C CA . ASN A 1 193 ? -15.179 6.627 22.237 1.00 97.38 193 ASN A CA 1
ATOM 1448 C C . ASN A 1 193 ? -15.483 5.386 21.378 1.00 97.38 193 ASN A C 1
ATOM 1450 O O . ASN A 1 193 ? -14.669 4.477 21.347 1.00 97.38 193 ASN A O 1
ATOM 1454 N N . VAL A 1 194 ? -16.617 5.294 20.676 1.00 97.94 194 VAL A N 1
ATOM 1455 C CA . VAL A 1 194 ? -17.025 4.054 19.990 1.00 97.94 194 VAL A CA 1
ATOM 1456 C C . VAL A 1 194 ? -16.221 3.844 18.703 1.00 97.94 194 VAL A C 1
ATOM 1458 O O . VAL A 1 194 ? -16.278 4.668 17.790 1.00 97.94 194 VAL A O 1
ATOM 1461 N N . TRP A 1 195 ? -15.507 2.717 18.597 1.00 97.88 195 TRP A N 1
ATOM 1462 C CA . TRP A 1 195 ? -14.654 2.387 17.441 1.00 97.88 195 TRP A CA 1
ATOM 1463 C C . TRP A 1 195 ? -15.411 2.427 16.111 1.00 97.88 195 TRP A C 1
ATOM 1465 O O . TRP A 1 195 ? -14.895 2.889 15.099 1.00 97.88 195 TRP A O 1
ATOM 1475 N N . THR A 1 196 ? -16.650 1.941 16.100 1.00 97.38 196 THR A N 1
ATOM 1476 C CA . THR A 1 196 ? -17.471 1.807 14.891 1.00 97.38 196 THR A CA 1
ATOM 1477 C C . THR A 1 196 ? -18.182 3.089 14.471 1.00 97.38 196 THR A C 1
ATOM 1479 O O . THR A 1 196 ? -18.939 3.064 13.506 1.00 97.38 196 THR A O 1
ATOM 1482 N N . ASN A 1 197 ? -17.953 4.214 15.152 1.00 97.88 197 ASN A N 1
ATOM 1483 C CA . ASN A 1 197 ? -18.462 5.503 14.702 1.00 97.88 197 ASN A CA 1
ATOM 1484 C C . ASN A 1 197 ? -17.480 6.123 13.687 1.00 97.88 197 ASN A C 1
ATOM 1486 O O . ASN A 1 197 ? -16.363 6.477 14.077 1.00 97.88 197 ASN A O 1
ATOM 1490 N N . PRO A 1 198 ? -17.871 6.302 12.409 1.00 97.81 198 PRO A N 1
ATOM 1491 C CA . PRO A 1 198 ? -16.988 6.864 11.391 1.00 97.81 198 PRO A CA 1
ATOM 1492 C C . PRO A 1 198 ? -16.441 8.249 11.753 1.00 97.81 198 PRO A C 1
ATOM 1494 O O . PRO A 1 198 ? -15.289 8.533 11.452 1.00 97.81 198 PRO A O 1
ATOM 1497 N N . GLY A 1 199 ? -17.217 9.085 12.452 1.00 97.56 199 GLY A N 1
ATOM 1498 C CA . GLY A 1 199 ? -16.793 10.440 12.824 1.00 97.56 199 GLY A CA 1
ATOM 1499 C C . GLY A 1 199 ? -15.722 10.502 13.920 1.00 97.56 199 GLY A C 1
ATOM 1500 O O . GLY A 1 199 ? -15.249 11.586 14.245 1.00 97.56 199 GLY A O 1
ATOM 1501 N N . ASN A 1 200 ? -15.310 9.359 14.480 1.00 97.88 200 ASN A N 1
ATOM 1502 C CA . ASN A 1 200 ? -14.136 9.282 15.353 1.00 97.88 200 ASN A CA 1
ATOM 1503 C C . ASN A 1 200 ? -12.832 9.053 14.580 1.00 97.88 200 ASN A C 1
ATOM 1505 O O . ASN A 1 200 ? -11.764 9.023 15.190 1.00 97.88 200 ASN A O 1
ATOM 1509 N N . TRP A 1 201 ? -12.890 8.921 13.257 1.00 97.75 201 TRP A N 1
ATOM 1510 C CA . TRP A 1 201 ? -11.750 8.632 12.397 1.00 97.75 201 TRP A CA 1
ATOM 1511 C C . TRP A 1 201 ? -11.470 9.800 11.458 1.00 97.75 201 TRP A C 1
ATOM 1513 O O . TRP A 1 201 ? -12.396 10.365 10.881 1.00 97.75 201 TRP A O 1
ATOM 1523 N N . THR A 1 202 ? -10.196 10.134 11.235 1.00 96.62 202 THR A N 1
ATOM 1524 C CA . THR A 1 202 ? -9.814 11.238 10.329 1.00 96.62 202 THR A CA 1
ATOM 1525 C C . THR A 1 202 ? -10.333 11.070 8.902 1.00 96.62 202 THR A C 1
ATOM 1527 O O . THR A 1 202 ? -10.571 12.060 8.215 1.00 96.62 202 THR A O 1
ATOM 1530 N N . CYS A 1 203 ? -10.562 9.830 8.465 1.00 96.06 203 CYS A N 1
ATOM 1531 C CA . CYS A 1 203 ? -11.128 9.536 7.154 1.00 96.06 203 CYS A CA 1
ATOM 1532 C C . CYS A 1 203 ? -12.661 9.503 7.108 1.00 96.06 203 CYS A C 1
ATOM 1534 O O . CYS A 1 203 ? -13.207 9.219 6.046 1.00 96.06 203 CYS A O 1
ATOM 1536 N N . ASN A 1 204 ? -13.363 9.759 8.219 1.00 96.75 204 ASN A N 1
ATOM 1537 C CA . ASN A 1 204 ? -14.820 9.606 8.332 1.00 96.75 204 ASN A CA 1
ATOM 1538 C C . ASN A 1 204 ? -15.335 8.229 7.865 1.00 96.75 204 ASN A C 1
ATOM 1540 O O . ASN A 1 204 ? -16.449 8.096 7.360 1.00 96.75 204 ASN A O 1
ATOM 1544 N N . VAL A 1 205 ? -14.509 7.193 8.021 1.00 96.12 205 VAL A N 1
ATOM 1545 C CA . VAL A 1 205 ? -14.781 5.801 7.647 1.00 96.12 205 VAL A CA 1
ATOM 1546 C C . VAL A 1 205 ? -14.167 4.918 8.727 1.00 96.12 205 VAL A C 1
ATOM 1548 O O . VAL A 1 205 ? -13.045 5.169 9.164 1.00 96.12 205 VAL A O 1
ATOM 1551 N N . VAL A 1 206 ? -14.894 3.887 9.159 1.00 97.25 206 VAL A N 1
ATOM 1552 C CA . VAL A 1 206 ? -14.368 2.909 10.120 1.00 97.25 206 VAL A CA 1
ATOM 1553 C C . VAL A 1 206 ? -13.274 2.077 9.437 1.00 97.25 206 VAL A C 1
ATOM 1555 O O . VAL A 1 206 ? -13.536 1.530 8.364 1.00 97.25 206 VAL A O 1
ATOM 1558 N N . PRO A 1 207 ? -12.071 1.959 10.026 1.00 97.12 207 PRO A N 1
ATOM 1559 C CA . PRO A 1 207 ? -10.996 1.134 9.494 1.00 97.12 207 PRO A CA 1
ATOM 1560 C C . PRO A 1 207 ? -11.417 -0.322 9.307 1.00 97.12 207 PRO A C 1
ATOM 1562 O O . PRO A 1 207 ? -12.141 -0.883 10.131 1.00 97.12 207 PRO A O 1
ATOM 1565 N N . ASP A 1 208 ? -10.911 -0.928 8.239 1.00 96.00 208 ASP A N 1
ATOM 1566 C CA . ASP A 1 208 ? -11.063 -2.345 7.926 1.00 96.00 208 ASP A CA 1
ATOM 1567 C C . ASP A 1 208 ? -9.708 -3.071 7.933 1.00 96.00 208 ASP A C 1
ATOM 1569 O O . ASP A 1 208 ? -8.654 -2.471 8.156 1.00 96.00 208 ASP A O 1
ATOM 1573 N N . ALA A 1 209 ? -9.718 -4.367 7.612 1.00 95.88 209 ALA A N 1
ATOM 1574 C CA . ALA A 1 209 ? -8.523 -5.208 7.534 1.00 95.88 209 ALA A CA 1
ATOM 1575 C C . ALA A 1 209 ? -7.400 -4.658 6.624 1.00 95.88 209 ALA A C 1
ATOM 1577 O O . ALA A 1 209 ? -6.259 -5.073 6.765 1.00 95.88 209 ALA A O 1
ATOM 1578 N N . ASN A 1 210 ? -7.681 -3.714 5.729 1.00 94.44 210 ASN A N 1
ATOM 1579 C CA . ASN A 1 210 ? -6.710 -3.128 4.805 1.00 94.44 210 ASN A CA 1
ATOM 1580 C C . ASN A 1 210 ? -6.299 -1.695 5.194 1.00 94.44 210 ASN A C 1
ATOM 1582 O O . ASN A 1 210 ? -5.502 -1.064 4.497 1.00 94.44 210 ASN A O 1
ATOM 1586 N N . THR A 1 211 ? -6.807 -1.187 6.320 1.00 95.31 211 THR A N 1
ATOM 1587 C CA . THR A 1 211 ? -6.575 0.177 6.797 1.00 95.31 211 THR A CA 1
ATOM 1588 C C . THR A 1 211 ? -5.651 0.185 8.013 1.00 95.31 211 THR A C 1
ATOM 1590 O O . THR A 1 211 ? -5.947 -0.411 9.051 1.00 95.31 211 THR A O 1
ATOM 1593 N N . ALA A 1 212 ? -4.514 0.872 7.904 1.00 94.56 212 ALA A N 1
ATOM 1594 C CA . ALA A 1 212 ? -3.614 1.101 9.027 1.00 94.56 212 ALA A CA 1
ATOM 1595 C C . ALA A 1 212 ? -4.231 2.097 10.020 1.00 94.56 212 ALA A C 1
ATOM 1597 O O . ALA A 1 212 ? -4.749 3.140 9.629 1.00 94.56 212 ALA A O 1
ATOM 1598 N N . VAL A 1 213 ? -4.149 1.789 11.307 1.00 95.56 213 VAL A N 1
ATOM 1599 C CA . VAL A 1 213 ? -4.687 2.612 12.388 1.00 95.56 213 VAL A CA 1
ATOM 1600 C C . VAL A 1 213 ? -3.555 3.207 13.207 1.00 95.56 213 VAL A C 1
ATOM 1602 O O . VAL A 1 213 ? -2.649 2.492 13.642 1.00 95.56 213 VAL A O 1
ATOM 1605 N N . TYR A 1 214 ? -3.653 4.510 13.456 1.00 94.94 214 TYR A N 1
ATOM 1606 C CA . TYR A 1 214 ? -2.833 5.215 14.433 1.00 94.94 214 TYR A CA 1
ATOM 1607 C C . TYR A 1 214 ? -3.708 5.789 15.552 1.00 94.94 214 TYR A C 1
ATOM 1609 O O . TYR A 1 214 ? -4.721 6.431 15.276 1.00 94.94 214 TYR A O 1
ATOM 1617 N N . ILE A 1 215 ? -3.322 5.551 16.807 1.00 96.50 215 ILE A N 1
ATOM 1618 C CA . ILE A 1 215 ? -3.951 6.148 17.990 1.00 96.50 215 ILE A CA 1
ATOM 1619 C C . ILE A 1 215 ? -2.960 7.140 18.611 1.00 96.50 215 ILE A C 1
ATOM 1621 O O . ILE A 1 215 ? -1.942 6.706 19.165 1.00 96.50 215 ILE A O 1
ATOM 1625 N N . PRO A 1 216 ? -3.229 8.454 18.535 1.00 95.50 216 PRO A N 1
ATOM 1626 C CA . PRO A 1 216 ? -2.365 9.481 19.098 1.00 95.50 216 PRO A CA 1
ATOM 1627 C C . PRO A 1 216 ? -2.575 9.626 20.611 1.00 95.50 216 PRO A C 1
ATOM 1629 O O . PRO A 1 216 ? -3.630 9.303 21.165 1.00 95.50 216 PRO A O 1
ATOM 1632 N N . SER A 1 217 ? -1.565 10.163 21.295 1.00 93.75 217 SER A N 1
ATOM 1633 C CA . SER A 1 217 ? -1.644 10.495 22.720 1.00 93.75 217 SER A CA 1
ATOM 1634 C C . SER A 1 217 ? -2.676 11.593 22.975 1.00 93.75 217 SER A C 1
ATOM 1636 O O . SER A 1 217 ? -2.840 12.486 22.149 1.00 93.75 217 SER A O 1
ATOM 1638 N N . GLY A 1 218 ? -3.318 11.578 24.144 1.00 90.94 218 GLY A N 1
ATOM 1639 C CA . GLY A 1 218 ? -4.272 12.623 24.538 1.00 90.94 218 GLY A CA 1
ATOM 1640 C C . GLY A 1 218 ? -5.669 12.488 23.924 1.00 90.94 218 GLY A C 1
ATOM 1641 O O . GLY A 1 218 ? -6.501 13.365 24.135 1.00 90.94 218 GLY A O 1
ATOM 1642 N N . THR A 1 219 ? -5.948 11.399 23.202 1.00 93.44 219 THR A N 1
ATOM 1643 C CA . THR A 1 219 ? -7.305 11.060 22.746 1.00 93.44 219 THR A CA 1
ATOM 1644 C C . THR A 1 219 ? -8.043 10.187 23.754 1.00 93.44 219 THR A C 1
ATOM 1646 O O . THR A 1 219 ? -7.443 9.547 24.622 1.00 93.44 219 THR A O 1
ATOM 1649 N N . THR A 1 220 ? -9.372 10.160 23.646 1.00 95.06 220 THR A N 1
ATOM 1650 C CA . THR A 1 220 ? -10.198 9.202 24.385 1.00 95.06 220 THR A CA 1
ATOM 1651 C C . THR A 1 220 ? -9.862 7.782 23.937 1.00 95.06 220 THR A C 1
ATOM 1653 O O . THR A 1 220 ? -9.675 7.529 22.747 1.00 95.06 220 THR A O 1
ATOM 1656 N N . ALA A 1 221 ? -9.780 6.841 24.880 1.00 96.44 221 ALA A N 1
ATOM 1657 C CA . ALA A 1 221 ? -9.483 5.449 24.554 1.00 96.44 221 ALA A CA 1
ATOM 1658 C C . ALA A 1 221 ? -10.593 4.866 23.658 1.00 96.44 221 ALA A C 1
ATOM 1660 O O . ALA A 1 221 ? -11.757 4.895 24.077 1.00 96.44 221 ALA A O 1
ATOM 1661 N N . PRO A 1 222 ? -10.279 4.322 22.464 1.00 97.88 222 PRO A N 1
ATOM 1662 C CA . PRO A 1 222 ? -11.277 3.658 21.641 1.00 97.88 222 PRO A CA 1
ATOM 1663 C C . PRO A 1 222 ? -11.922 2.492 22.391 1.00 97.88 222 PRO A C 1
ATOM 1665 O O . PRO A 1 222 ? -11.242 1.693 23.036 1.00 97.88 222 PRO A O 1
ATOM 1668 N N . PHE A 1 223 ? -13.236 2.383 22.264 1.00 97.88 223 PHE A N 1
ATOM 1669 C CA . PHE A 1 223 ? -14.086 1.369 22.859 1.00 97.88 223 PHE A CA 1
ATOM 1670 C C . PHE A 1 223 ? -14.664 0.472 21.764 1.00 97.88 223 PHE A C 1
ATOM 1672 O O . PHE A 1 223 ? -15.401 0.921 20.881 1.00 97.88 223 PHE A O 1
ATOM 1679 N N . ILE A 1 224 ? -14.315 -0.809 21.825 1.00 98.06 224 ILE A N 1
ATOM 1680 C CA . ILE A 1 224 ? -14.711 -1.840 20.872 1.00 98.06 224 ILE A CA 1
ATOM 1681 C C . ILE A 1 224 ? -15.819 -2.685 21.497 1.00 98.06 224 ILE A C 1
ATOM 1683 O O . ILE A 1 224 ? -15.596 -3.418 22.461 1.00 98.06 224 ILE A O 1
ATOM 1687 N N . SER A 1 225 ? -17.012 -2.582 20.912 1.00 96.88 225 SER A N 1
ATOM 1688 C CA . SER A 1 225 ? -18.229 -3.306 21.303 1.00 96.88 225 SER A CA 1
ATOM 1689 C C . SER A 1 225 ? -18.784 -4.225 20.209 1.00 96.88 225 SER A C 1
ATOM 1691 O O . SER A 1 225 ? -19.931 -4.655 20.273 1.00 96.88 225 SER A O 1
ATOM 1693 N N . SER A 1 226 ? -17.981 -4.498 19.180 1.00 97.12 226 SER A N 1
ATOM 1694 C CA . SER A 1 226 ? -18.283 -5.420 18.082 1.00 97.12 226 SER A CA 1
ATOM 1695 C C . SER A 1 226 ? -16.979 -6.000 17.528 1.00 97.12 226 SER A C 1
ATOM 1697 O O . SER A 1 226 ? -15.902 -5.486 17.834 1.00 97.12 226 SER A O 1
ATOM 1699 N N . ASN A 1 227 ? -17.049 -7.059 16.719 1.00 97.00 227 ASN A N 1
ATOM 1700 C CA . ASN A 1 227 ? -15.860 -7.567 16.036 1.00 97.00 227 ASN A CA 1
ATOM 1701 C C . ASN A 1 227 ? -15.427 -6.579 14.952 1.00 97.00 227 ASN A C 1
ATOM 1703 O O . ASN A 1 227 ? -16.192 -6.279 14.037 1.00 97.00 227 ASN A O 1
ATOM 1707 N N . VAL A 1 228 ? -14.193 -6.098 15.054 1.00 97.44 228 VAL A N 1
ATOM 1708 C CA . VAL A 1 228 ? -13.612 -5.118 14.132 1.00 97.44 228 VAL A CA 1
ATOM 1709 C C . VAL A 1 228 ? -12.252 -5.601 13.646 1.00 97.44 228 VAL A C 1
ATOM 1711 O O . VAL A 1 228 ? -11.636 -6.481 14.252 1.00 97.44 228 VAL A O 1
ATOM 1714 N N . ALA A 1 229 ? -11.771 -5.028 12.547 1.00 96.38 229 ALA A N 1
ATOM 1715 C CA . ALA A 1 229 ? -10.467 -5.358 11.997 1.00 96.38 229 ALA A CA 1
ATOM 1716 C C . ALA A 1 229 ? -9.706 -4.100 11.584 1.00 96.38 229 ALA A C 1
ATOM 1718 O O . ALA A 1 229 ? -10.306 -3.125 11.145 1.00 96.38 229 ALA A O 1
ATOM 1719 N N . CYS A 1 230 ? -8.383 -4.147 11.686 1.00 96.12 230 CYS A N 1
ATOM 1720 C CA . CYS A 1 230 ? -7.488 -3.189 11.053 1.00 96.12 230 CYS A CA 1
ATOM 1721 C C . CYS A 1 230 ? -6.316 -3.911 10.371 1.00 96.12 230 CYS A C 1
ATOM 1723 O O . CYS A 1 230 ? -6.047 -5.091 10.625 1.00 96.12 230 CYS A O 1
ATOM 1725 N N . TYR A 1 231 ? -5.603 -3.213 9.490 1.00 94.12 231 TYR A N 1
ATOM 1726 C CA . TYR A 1 231 ? -4.371 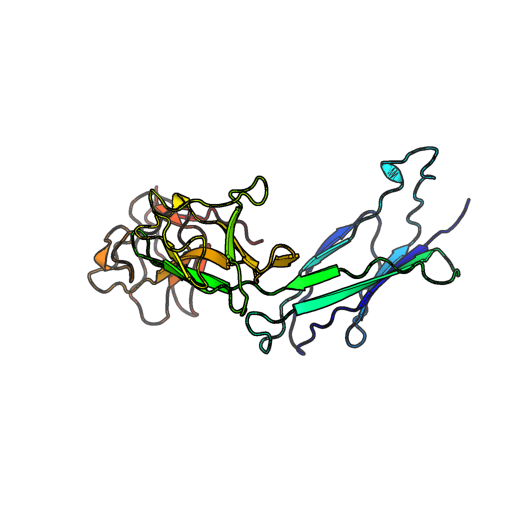-3.742 8.905 1.00 94.12 231 TYR A CA 1
ATOM 1727 C C . TYR A 1 231 ? -3.237 -3.749 9.929 1.00 94.12 231 TYR A C 1
ATOM 1729 O O . TYR A 1 231 ? -2.598 -4.766 10.163 1.00 94.12 231 TYR A O 1
ATOM 1737 N N . SER A 1 232 ? -2.998 -2.620 10.582 1.00 92.56 232 SER A N 1
ATOM 1738 C CA . SER A 1 232 ? -1.984 -2.486 11.625 1.00 92.56 232 SER A CA 1
ATOM 1739 C C . SER A 1 232 ? -2.491 -1.541 12.694 1.00 92.56 232 SER A C 1
ATOM 1741 O O . SER A 1 232 ? -3.204 -0.594 12.374 1.00 92.56 232 SER A O 1
ATOM 1743 N N . LEU A 1 233 ? -2.078 -1.750 13.939 1.00 93.38 233 LEU A N 1
ATOM 1744 C CA . LEU A 1 233 ? -2.372 -0.845 15.042 1.00 93.38 233 LEU A CA 1
ATOM 1745 C C . LEU A 1 233 ? -1.065 -0.252 15.561 1.00 93.38 233 LEU A C 1
ATOM 1747 O O . LEU A 1 233 ? -0.206 -0.974 16.058 1.00 93.38 233 LEU A O 1
ATOM 1751 N N . THR A 1 234 ? -0.905 1.061 15.428 1.00 92.25 234 THR A N 1
ATOM 1752 C CA . THR A 1 234 ? 0.186 1.818 16.051 1.00 92.25 234 THR A CA 1
ATOM 1753 C C . THR A 1 234 ? -0.396 2.753 17.096 1.00 92.25 234 THR A C 1
ATOM 1755 O O . THR A 1 234 ? -1.393 3.426 16.856 1.00 92.25 234 THR A O 1
ATOM 1758 N N . MET A 1 235 ? 0.227 2.783 18.265 1.00 92.69 235 MET A N 1
ATOM 1759 C CA . MET A 1 235 ? -0.271 3.486 19.438 1.00 92.69 235 MET A CA 1
ATOM 1760 C C . MET A 1 235 ? 0.832 4.383 19.981 1.00 92.69 235 MET A C 1
ATOM 1762 O O . MET A 1 235 ? 1.960 3.927 20.181 1.00 92.69 235 MET A O 1
ATOM 1766 N N . ALA A 1 236 ? 0.520 5.656 20.205 1.00 90.88 236 ALA A N 1
ATOM 1767 C CA . ALA A 1 236 ? 1.414 6.559 20.914 1.00 90.88 236 ALA A CA 1
ATOM 1768 C C . ALA A 1 236 ? 1.588 6.103 22.379 1.00 90.88 236 ALA A C 1
ATOM 1770 O O . ALA A 1 236 ? 0.720 5.402 22.915 1.00 90.88 236 ALA A O 1
ATOM 1771 N N . PRO A 1 237 ? 2.679 6.497 23.062 1.00 90.56 237 PRO A N 1
ATOM 1772 C CA . PRO A 1 237 ? 2.864 6.189 24.477 1.00 90.56 237 PRO A CA 1
ATOM 1773 C C . PRO A 1 237 ? 1.657 6.608 25.324 1.00 90.56 237 PRO A C 1
ATOM 1775 O O . PRO A 1 237 ? 1.031 7.635 25.060 1.00 90.56 237 PRO A O 1
ATOM 1778 N N . ASN A 1 238 ? 1.359 5.828 26.366 1.00 89.88 238 ASN A N 1
ATOM 1779 C CA . ASN A 1 238 ? 0.262 6.084 27.309 1.00 89.88 238 ASN A CA 1
ATOM 1780 C C . ASN A 1 238 ? -1.143 6.120 26.673 1.00 89.88 238 ASN A C 1
ATOM 1782 O O . ASN A 1 238 ? -2.042 6.768 27.204 1.00 89.88 238 ASN A O 1
ATOM 1786 N N . THR A 1 239 ? -1.349 5.425 25.552 1.00 93.88 239 THR A N 1
ATOM 1787 C CA . THR A 1 239 ? -2.680 5.209 24.963 1.00 93.88 239 THR A CA 1
ATOM 1788 C C . THR A 1 239 ? -3.184 3.798 25.260 1.00 93.88 239 THR A C 1
ATOM 1790 O O . THR A 1 239 ? -2.402 2.876 25.498 1.00 93.88 239 THR A O 1
ATOM 1793 N N . THR A 1 240 ? -4.504 3.619 25.256 1.00 94.38 240 THR A N 1
ATOM 1794 C CA . THR A 1 240 ? -5.159 2.329 25.497 1.00 94.38 240 THR A CA 1
ATOM 1795 C C . THR A 1 240 ? -6.299 2.112 24.508 1.00 94.38 240 THR A C 1
ATOM 1797 O O . THR A 1 240 ? -6.877 3.066 23.996 1.00 94.38 240 THR A O 1
ATOM 1800 N N . VAL A 1 241 ? -6.622 0.843 24.248 1.00 96.31 241 VAL A N 1
ATOM 1801 C CA . VAL A 1 241 ? -7.830 0.408 23.533 1.00 96.31 241 VAL A CA 1
ATOM 1802 C C . VAL A 1 241 ? -8.609 -0.497 24.475 1.00 96.31 241 VAL A C 1
ATOM 1804 O O . VAL A 1 241 ? -8.037 -1.412 25.067 1.00 96.31 241 VAL A O 1
ATOM 1807 N N . LEU A 1 242 ? -9.903 -0.236 24.629 1.00 96.44 242 LEU A N 1
ATOM 1808 C CA . LEU A 1 242 ? -10.799 -1.008 25.481 1.00 96.44 242 LEU A CA 1
ATOM 1809 C C . LEU A 1 242 ? -11.654 -1.924 24.610 1.00 96.44 242 LEU A C 1
ATOM 1811 O O . LEU A 1 242 ? -12.331 -1.460 23.696 1.00 96.44 242 LEU A O 1
ATOM 1815 N N . VAL A 1 243 ? -11.652 -3.220 24.908 1.00 96.56 243 VAL A N 1
ATOM 1816 C CA . VAL A 1 243 ? -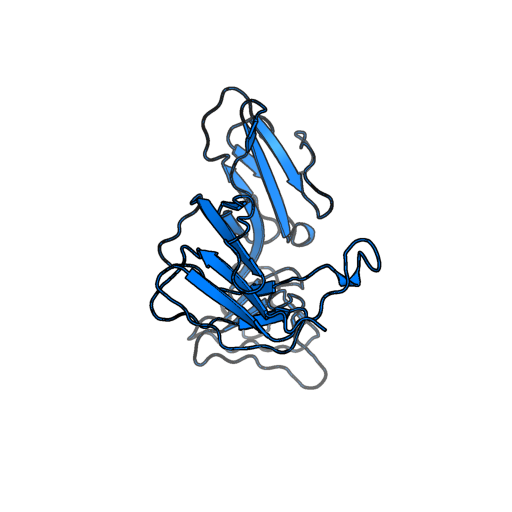12.462 -4.223 24.204 1.00 96.56 243 VAL A CA 1
ATOM 1817 C C . VAL A 1 243 ? -13.420 -4.849 25.206 1.00 96.56 243 VAL A C 1
ATOM 1819 O O . VAL A 1 243 ? -12.979 -5.363 26.234 1.00 96.56 243 VAL A O 1
ATOM 1822 N N . ILE A 1 244 ? -14.727 -4.779 24.944 1.00 96.00 244 ILE A N 1
ATOM 1823 C CA . ILE A 1 244 ? -15.714 -5.426 25.815 1.00 96.00 244 ILE A CA 1
ATOM 1824 C C . ILE A 1 244 ? -15.659 -6.951 25.633 1.00 96.00 244 ILE A C 1
ATOM 1826 O O . ILE A 1 244 ? -15.371 -7.456 24.545 1.00 96.00 244 ILE A O 1
ATOM 1830 N N . SER A 1 245 ? -15.938 -7.689 26.711 1.00 95.56 245 SER A N 1
ATOM 1831 C CA . SER A 1 245 ? -15.967 -9.155 26.698 1.00 95.56 245 SER A CA 1
ATOM 1832 C C . SER A 1 245 ? -16.855 -9.695 25.570 1.00 95.56 245 SER A C 1
ATOM 1834 O O . SER A 1 245 ? -17.954 -9.189 25.343 1.00 95.56 245 SER A O 1
ATOM 1836 N N . GLY A 1 246 ? -16.376 -10.730 24.876 1.00 93.56 246 GLY A N 1
ATOM 1837 C CA . GLY A 1 246 ? -17.090 -11.380 23.772 1.00 93.56 246 GLY A CA 1
ATOM 1838 C C . GLY A 1 246 ? -16.795 -10.824 22.374 1.00 93.56 246 GLY A C 1
ATOM 1839 O O . GLY A 1 246 ? -17.261 -11.410 21.399 1.00 93.56 246 GLY A O 1
ATOM 1840 N N . PHE A 1 247 ? -15.997 -9.759 22.248 1.00 96.69 247 PHE A N 1
ATOM 1841 C CA . PHE A 1 247 ? -15.579 -9.205 20.955 1.00 96.69 247 PHE A CA 1
ATOM 1842 C C . PHE A 1 247 ? -14.059 -9.121 20.816 1.00 96.69 247 PHE A C 1
ATOM 1844 O O . PHE A 1 247 ? -13.322 -9.233 21.796 1.00 96.69 247 PHE A O 1
ATOM 1851 N N . GLY A 1 248 ? -13.590 -8.925 19.583 1.00 93.62 248 GLY A N 1
ATOM 1852 C CA . GLY A 1 248 ? -12.167 -8.825 19.273 1.00 93.62 248 GLY A CA 1
ATOM 1853 C C . GLY A 1 248 ? -11.820 -7.736 18.260 1.00 93.62 248 GLY A C 1
ATOM 1854 O O . GLY A 1 248 ? -12.627 -7.357 17.409 1.00 93.62 248 GLY A O 1
ATOM 1855 N N . LEU A 1 249 ? -10.568 -7.283 18.343 1.00 95.31 249 LEU A N 1
ATOM 1856 C CA . LEU A 1 249 ? -9.881 -6.521 17.305 1.00 95.31 249 LEU A CA 1
ATOM 1857 C C . LEU A 1 249 ? -8.957 -7.465 16.534 1.00 95.31 249 LEU A C 1
ATOM 1859 O O . LEU A 1 249 ? -7.979 -7.968 17.086 1.00 95.31 249 LEU A O 1
ATOM 1863 N N . SER A 1 250 ? -9.255 -7.700 15.260 1.00 95.25 250 SER A N 1
ATOM 1864 C CA . SER A 1 250 ? -8.389 -8.470 14.368 1.00 95.25 250 SER A CA 1
ATOM 1865 C C . SER A 1 250 ? -7.361 -7.557 13.703 1.00 95.25 250 SER A C 1
ATOM 1867 O O . SER A 1 250 ? -7.723 -6.588 13.040 1.00 95.25 250 SER A O 1
ATOM 1869 N N . ILE A 1 251 ? -6.075 -7.866 13.855 1.00 93.62 251 ILE A N 1
ATOM 1870 C CA . ILE A 1 251 ? -4.988 -7.170 13.156 1.00 93.62 251 ILE A CA 1
ATOM 1871 C C . ILE A 1 251 ? -4.472 -8.115 12.074 1.00 93.62 251 ILE A C 1
ATOM 1873 O O . ILE A 1 251 ? -3.921 -9.170 12.386 1.00 93.62 251 ILE A O 1
ATOM 1877 N N . THR A 1 252 ? -4.700 -7.771 10.807 1.00 89.94 252 THR A N 1
ATOM 1878 C CA . THR A 1 252 ? -4.471 -8.704 9.685 1.00 89.94 252 THR A CA 1
ATOM 1879 C C . THR A 1 252 ? -3.131 -8.507 8.977 1.00 89.94 252 THR A C 1
ATOM 1881 O O . THR A 1 252 ? -2.616 -9.432 8.344 1.00 89.94 252 THR A O 1
ATOM 1884 N N . GLY A 1 253 ? -2.532 -7.324 9.102 1.00 76.50 253 GLY A N 1
ATOM 1885 C CA . GLY A 1 253 ? -1.198 -7.048 8.605 1.00 76.50 253 GLY A CA 1
ATOM 1886 C C . GLY A 1 253 ? -0.179 -7.865 9.384 1.00 76.50 253 GLY A C 1
ATOM 1887 O O . GLY A 1 253 ? -0.090 -7.794 10.610 1.00 76.50 253 GLY A O 1
ATOM 1888 N N . LYS A 1 254 ? 0.626 -8.649 8.667 1.00 56.12 254 LYS A N 1
ATOM 1889 C CA . LYS A 1 254 ? 1.817 -9.259 9.255 1.00 56.12 254 LYS A CA 1
ATOM 1890 C C . LYS A 1 254 ? 2.811 -8.141 9.567 1.00 56.12 254 LYS A C 1
ATOM 1892 O O . LYS A 1 254 ? 3.002 -7.242 8.747 1.00 56.12 254 LYS A O 1
ATOM 1897 N N . ASN A 1 255 ? 3.464 -8.215 10.727 1.00 37.62 255 ASN A N 1
ATOM 1898 C CA . ASN A 1 255 ? 4.657 -7.422 11.034 1.00 37.62 255 ASN A CA 1
ATOM 1899 C C . ASN A 1 255 ? 5.795 -7.843 10.080 1.00 37.62 255 ASN A C 1
ATOM 1901 O O . ASN A 1 255 ? 6.688 -8.607 10.458 1.00 37.62 255 ASN A O 1
ATOM 1905 N N . ASN A 1 256 ? 5.705 -7.406 8.821 1.00 33.56 256 ASN A N 1
ATOM 1906 C CA . ASN A 1 256 ? 6.679 -7.664 7.761 1.00 33.56 256 ASN A CA 1
ATOM 1907 C C . ASN A 1 256 ? 8.046 -7.088 8.075 1.00 33.56 256 ASN A C 1
ATOM 1909 O O . ASN A 1 256 ? 8.142 -6.078 8.807 1.00 33.56 256 ASN A O 1
#

Foldseek 3Di:
DDFKKKKKKKQAPFDDPDKDKDWPDKQADWDDWDDDHRITMTIHTSSVQDDCVVPVPSNDIDTDIDIDGHPPDDPFDKDKMKMWMDIDPDGTDIDDIDIDTDAAADADFAFAKDKDFQPDDAPWKWKWKDPPPDTDTDDPDDQWDQRTHRMIMGGGHHLNQAQMWMWMDGPNHDIGGIYGYAHEWEAACVPHQEQCQLVRIPNSHRAALRYEYEYEPPHDAHEYPAAGEHQYYHYDPPHHHHYDPPYDYHHNHDPD

Sequence (256 aa):
MWPAGALIALPAVFYNSSNSICNIGGAGIFGDHPVNGNVITWDFRNIKLPGAGTNYSGSRGYVIFRIKANTNLAVPDSFFNKAAIYFDYNLPTLTGTVKTTLGSSRAVCPNTSVSFSAGLTGATYQWQVDIGSGYSNLSNGGIYSGVNTPTLTLSTVSTSFAGFRYRCLVNGNIYSPENILRFSSEWTGALNNVWTNPGNWTCNVVPDANTAVYIPSGTTAPFISSNVACYSLTMAPNTTVLVISGFGLSITGKNN

Secondary structure (DSSP, 8-state):
-----EEEEEE-----TT---EEEEESS-B----EETTEEEEEETT--PPPTTT-TTTT---EEEE-PPPTT--TT-EEEE--EEEETTSPPEEPPPEEEE--EEEEE-TTEEEEEE--S--S-EEEEEESSS-EEE--SBTTEE-TTSSEEEEEEE-GGGTT-EEEEEETTTEEPPPEEEEEEEEB---S-SBTT-GGGBTTSS---TTEEEEE-TTSPPPEE-S-EEESEEEE-TT---EE-TT--EEE-S---